Protein AF-A0AAV7CKR6-F1 (afdb_monomer_lite)

Structure (mmCIF, N/CA/C/O back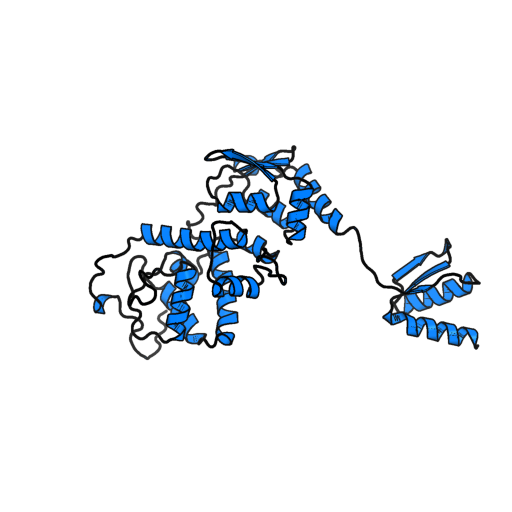bone):
data_AF-A0AAV7CKR6-F1
#
_entry.id   AF-A0AAV7CKR6-F1
#
loop_
_atom_site.group_PDB
_atom_site.id
_atom_site.type_symbol
_atom_site.label_atom_id
_atom_site.label_alt_id
_atom_site.label_comp_id
_atom_site.label_asym_id
_atom_site.label_entity_id
_atom_site.label_seq_id
_atom_site.pdbx_PDB_ins_code
_atom_site.Cartn_x
_atom_site.Cartn_y
_atom_site.Cartn_z
_atom_site.occupancy
_atom_site.B_iso_or_equiv
_atom_site.auth_seq_id
_atom_site.auth_comp_id
_atom_site.auth_asym_id
_atom_site.auth_atom_id
_atom_site.pdbx_PDB_model_num
ATOM 1 N N . MET A 1 1 ? 5.937 -24.738 -27.461 1.00 28.12 1 MET A N 1
ATOM 2 C CA . MET A 1 1 ? 4.699 -24.781 -28.268 1.00 28.12 1 MET A CA 1
ATOM 3 C C . MET A 1 1 ? 4.631 -23.467 -29.029 1.00 28.12 1 MET A C 1
ATOM 5 O O . MET A 1 1 ? 4.441 -22.432 -28.409 1.00 28.12 1 MET A O 1
ATOM 9 N N . PHE A 1 2 ? 4.959 -23.480 -30.322 1.00 26.64 2 PHE A N 1
ATOM 10 C CA . PHE A 1 2 ? 5.035 -22.271 -31.144 1.00 26.64 2 PHE A CA 1
ATOM 11 C C . PHE A 1 2 ? 3.623 -21.875 -31.580 1.00 26.64 2 PHE A C 1
ATOM 13 O O . PHE A 1 2 ? 3.007 -22.586 -32.371 1.00 26.64 2 PHE A O 1
ATOM 20 N N . PHE A 1 3 ? 3.100 -20.761 -31.069 1.00 29.44 3 PHE A N 1
ATOM 21 C CA . PHE A 1 3 ? 1.904 -20.147 -31.642 1.00 29.44 3 PHE A CA 1
ATOM 22 C C . PHE A 1 3 ? 2.302 -19.451 -32.945 1.00 29.44 3 PHE A C 1
ATOM 24 O O . PHE A 1 3 ? 2.817 -18.337 -32.951 1.00 29.44 3 PHE A O 1
ATOM 31 N N . VAL A 1 4 ? 2.094 -20.146 -34.063 1.00 32.50 4 VAL A N 1
ATOM 32 C CA . VAL A 1 4 ? 2.188 -19.566 -35.403 1.00 32.50 4 VAL A CA 1
ATOM 33 C C . VAL A 1 4 ? 0.863 -18.865 -35.690 1.00 32.50 4 VAL A C 1
ATOM 35 O O . VAL A 1 4 ? -0.125 -19.502 -36.05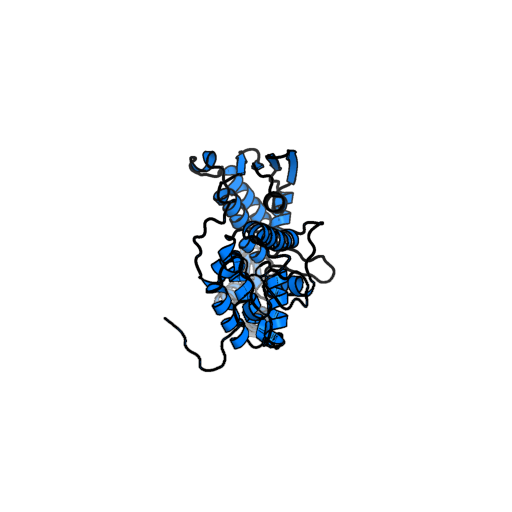2 1.00 32.50 4 VAL A O 1
ATOM 38 N N . HIS A 1 5 ? 0.830 -17.544 -35.536 1.00 34.19 5 HIS A N 1
ATOM 39 C CA . HIS A 1 5 ? -0.145 -16.717 -36.238 1.00 34.19 5 HIS A CA 1
ATOM 40 C C . HIS A 1 5 ? 0.483 -16.230 -37.547 1.00 34.19 5 HIS A C 1
ATOM 42 O O . HIS A 1 5 ? 1.549 -15.619 -37.566 1.00 34.19 5 HIS A O 1
ATOM 48 N N . ARG A 1 6 ? -0.166 -16.566 -38.667 1.00 37.00 6 ARG A N 1
ATOM 49 C CA . ARG A 1 6 ? 0.170 -16.066 -40.003 1.00 37.00 6 ARG A CA 1
ATOM 50 C C . ARG A 1 6 ? 0.068 -14.535 -40.015 1.00 37.00 6 ARG A C 1
ATOM 52 O O . ARG A 1 6 ? -1.036 -14.014 -39.921 1.00 37.00 6 ARG A O 1
ATOM 59 N N . GLY A 1 7 ? 1.187 -13.842 -40.229 1.00 36.06 7 GLY A N 1
ATOM 60 C CA . GLY A 1 7 ? 1.195 -12.434 -40.649 1.00 36.06 7 GLY A CA 1
ATOM 61 C C . GLY A 1 7 ? 2.389 -11.641 -40.122 1.00 36.06 7 GLY A C 1
ATOM 62 O O . GLY A 1 7 ? 2.318 -11.144 -39.008 1.00 36.06 7 GLY A O 1
ATOM 63 N N . LYS A 1 8 ? 3.431 -11.498 -40.962 1.00 41.19 8 LYS A N 1
ATOM 64 C CA . LYS A 1 8 ? 4.727 -10.802 -40.747 1.00 41.19 8 LYS A CA 1
ATOM 65 C C . LYS A 1 8 ? 5.580 -11.339 -39.587 1.00 41.19 8 LYS A C 1
ATOM 67 O O . LYS A 1 8 ? 5.059 -11.819 -38.599 1.00 41.19 8 LYS A O 1
ATOM 72 N N . ALA A 1 9 ? 6.906 -11.307 -39.725 1.00 43.84 9 ALA A N 1
ATOM 73 C CA . ALA A 1 9 ? 7.807 -11.534 -38.594 1.00 43.84 9 ALA A CA 1
ATOM 74 C C . ALA A 1 9 ? 7.662 -10.339 -37.635 1.00 43.84 9 ALA A C 1
ATOM 76 O O . ALA A 1 9 ? 7.785 -9.191 -38.062 1.00 43.84 9 ALA A O 1
ATOM 77 N N . TRP A 1 10 ? 7.295 -10.598 -36.380 1.00 54.09 10 TRP A N 1
ATOM 78 C CA . TRP A 1 10 ? 6.966 -9.565 -35.394 1.00 54.09 10 TRP A CA 1
ATOM 79 C C . TRP A 1 10 ? 8.251 -9.072 -34.730 1.00 54.09 10 TRP A C 1
ATOM 81 O O . TRP A 1 10 ? 8.934 -9.870 -34.099 1.00 54.09 10 TRP A O 1
ATOM 91 N N . ALA A 1 11 ? 8.537 -7.772 -34.891 1.00 51.78 11 ALA A N 1
ATOM 92 C CA . ALA A 1 11 ? 9.743 -7.051 -34.464 1.00 51.78 11 ALA A CA 1
ATOM 93 C C . ALA A 1 11 ? 11.047 -7.804 -34.774 1.00 51.78 11 ALA A C 1
ATOM 95 O O . ALA A 1 11 ? 11.490 -8.657 -34.008 1.00 51.78 11 ALA A O 1
ATOM 96 N N . ASP A 1 12 ? 11.659 -7.461 -35.907 1.00 54.16 12 ASP A N 1
ATOM 97 C CA . ASP A 1 12 ? 12.983 -7.960 -36.267 1.00 54.16 12 ASP A CA 1
ATOM 98 C C . ASP A 1 12 ? 13.953 -7.740 -35.091 1.00 54.16 12 ASP A C 1
ATOM 100 O O . ASP A 1 12 ? 13.935 -6.670 -34.459 1.00 54.16 12 ASP A O 1
ATOM 104 N N . ASP A 1 13 ? 14.783 -8.751 -34.796 1.00 54.19 13 ASP A N 1
ATOM 105 C CA . ASP A 1 13 ? 15.974 -8.578 -33.949 1.00 54.19 13 ASP A CA 1
ATOM 106 C C . ASP A 1 13 ? 16.657 -7.308 -34.476 1.00 54.19 13 ASP A C 1
ATOM 108 O O . ASP A 1 13 ? 16.668 -7.117 -35.696 1.00 54.19 13 ASP A O 1
ATOM 112 N N . GLY A 1 14 ? 17.163 -6.401 -33.632 1.00 52.72 14 GLY A N 1
ATOM 113 C CA . GLY A 1 14 ? 17.635 -5.056 -34.029 1.00 52.72 14 GLY A CA 1
ATOM 114 C C . GLY A 1 14 ? 18.665 -4.989 -35.183 1.00 52.72 14 GLY A C 1
ATOM 115 O O . GLY A 1 14 ? 19.094 -3.901 -35.566 1.00 52.72 14 GLY A O 1
ATOM 116 N N . SER A 1 15 ? 19.034 -6.135 -35.760 1.00 53.00 15 SER A N 1
ATOM 117 C CA . SER A 1 15 ? 19.687 -6.387 -37.047 1.00 53.00 15 SER A CA 1
ATOM 118 C C . SER A 1 15 ? 19.371 -5.380 -38.164 1.00 53.00 15 SER A C 1
ATOM 120 O O . SER A 1 15 ? 20.315 -4.912 -38.799 1.00 53.00 15 SER A O 1
ATOM 122 N N . LEU A 1 16 ? 18.114 -4.953 -38.363 1.00 58.44 16 LEU A N 1
ATOM 123 C CA . LEU A 1 16 ? 17.765 -3.941 -39.382 1.00 58.44 16 LEU A CA 1
ATOM 124 C C . LEU A 1 16 ? 18.325 -2.543 -39.087 1.00 58.44 16 LEU A C 1
ATOM 126 O O . LEU A 1 16 ? 18.534 -1.747 -40.000 1.00 58.44 16 LEU A O 1
ATOM 130 N N . LEU A 1 17 ? 18.561 -2.217 -37.815 1.00 66.94 17 LEU A N 1
ATOM 131 C CA . LEU A 1 17 ? 19.001 -0.890 -37.387 1.00 66.94 17 LEU A CA 1
ATOM 132 C C . LEU A 1 17 ? 20.533 -0.801 -37.229 1.00 66.94 17 LEU A C 1
ATOM 134 O O . LEU A 1 17 ? 21.044 0.304 -37.025 1.00 66.94 17 LEU A O 1
ATOM 138 N N . GLY A 1 18 ? 21.264 -1.920 -37.323 1.00 71.62 18 GLY A N 1
ATOM 139 C CA . GLY A 1 18 ? 22.713 -2.020 -37.077 1.00 71.62 18 GLY A CA 1
ATOM 140 C C . GLY A 1 18 ? 23.083 -2.042 -35.581 1.00 71.62 18 GLY A C 1
ATOM 141 O O . GLY A 1 18 ? 22.198 -1.956 -34.732 1.00 71.62 18 GLY A O 1
ATOM 142 N N . PRO A 1 19 ? 24.368 -2.129 -35.196 1.00 74.62 19 PRO A N 1
ATOM 143 C CA . PRO A 1 19 ? 24.771 -2.159 -33.784 1.00 74.62 19 PRO A CA 1
ATOM 144 C C . PRO A 1 19 ? 24.468 -0.832 -33.060 1.00 74.62 19 PRO A C 1
ATOM 146 O O . PRO A 1 19 ? 24.719 0.246 -33.605 1.00 74.62 19 PRO A O 1
ATOM 149 N N . ASP A 1 20 ? 23.940 -0.884 -31.827 1.00 78.44 20 ASP A N 1
ATOM 150 C CA . ASP A 1 20 ? 23.751 0.327 -31.013 1.00 78.44 20 ASP A CA 1
ATOM 151 C C . ASP A 1 20 ? 25.099 0.825 -30.472 1.00 78.44 20 ASP A C 1
ATOM 153 O O . ASP A 1 20 ? 25.747 0.182 -29.646 1.00 78.44 20 ASP A O 1
ATOM 157 N N . LYS A 1 21 ? 25.496 2.030 -30.894 1.00 76.31 21 LYS A N 1
ATOM 158 C CA . LYS A 1 21 ? 26.697 2.728 -30.409 1.00 76.31 21 LYS A CA 1
ATOM 159 C C . LYS A 1 21 ? 26.680 2.966 -28.890 1.00 76.31 21 LYS A C 1
ATOM 161 O O . LYS A 1 21 ? 27.735 3.164 -28.295 1.00 76.31 21 LYS A O 1
ATOM 166 N N . HIS A 1 22 ? 25.498 2.979 -28.271 1.00 80.38 22 HIS A N 1
ATOM 167 C CA . HIS A 1 22 ? 25.308 3.150 -26.829 1.00 80.38 22 HIS A CA 1
ATOM 168 C C . HIS A 1 22 ? 24.501 2.000 -26.220 1.00 80.38 22 HIS A C 1
ATOM 170 O O . HIS A 1 22 ? 23.635 2.244 -25.371 1.00 80.38 22 HIS A O 1
ATOM 176 N N . GLY A 1 23 ? 24.799 0.772 -26.655 1.00 79.19 23 GLY A N 1
ATOM 177 C CA . GLY A 1 23 ? 24.179 -0.431 -26.119 1.00 79.19 23 GLY A CA 1
ATOM 178 C C . GLY A 1 23 ? 24.221 -0.472 -24.591 1.00 79.19 23 GLY A C 1
ATOM 179 O O . GLY A 1 23 ? 25.164 0.013 -23.956 1.00 79.19 23 GLY A O 1
ATOM 180 N N . LYS A 1 24 ? 23.157 -1.010 -23.997 1.00 84.56 24 LYS A N 1
ATOM 181 C CA . LYS A 1 24 ? 23.029 -1.136 -22.547 1.00 84.56 24 LYS A CA 1
ATOM 182 C C . LYS A 1 24 ? 23.433 -2.525 -22.096 1.00 84.56 24 LYS A C 1
ATOM 184 O O . LYS A 1 24 ? 22.938 -3.525 -22.604 1.00 84.56 24 LYS A O 1
ATOM 189 N N . ASP A 1 25 ? 24.336 -2.561 -21.128 1.00 88.69 25 ASP A N 1
ATOM 190 C CA . ASP A 1 25 ? 24.689 -3.771 -20.409 1.00 88.69 25 ASP A CA 1
ATOM 191 C C . ASP A 1 25 ? 23.543 -4.207 -19.490 1.00 88.69 25 ASP A C 1
ATOM 193 O O . ASP A 1 25 ? 22.722 -3.408 -19.036 1.00 88.69 25 ASP A O 1
ATOM 197 N N . VAL A 1 26 ? 23.518 -5.501 -19.187 1.00 89.75 26 VAL A N 1
ATOM 198 C CA . VAL A 1 26 ? 22.482 -6.106 -18.347 1.00 89.75 26 VAL A CA 1
ATOM 199 C C . VAL A 1 26 ? 22.426 -5.463 -16.957 1.00 89.75 26 VAL A C 1
ATOM 201 O O . VAL A 1 26 ? 21.336 -5.212 -16.452 1.00 89.75 26 VAL A O 1
ATOM 204 N N . LEU A 1 27 ? 23.577 -5.134 -16.362 1.00 90.25 27 LEU A N 1
ATOM 205 C CA . LEU A 1 27 ? 23.625 -4.558 -15.016 1.00 90.25 27 LEU A CA 1
ATOM 206 C C . LEU A 1 27 ? 23.055 -3.136 -14.978 1.00 90.25 27 LEU A C 1
ATOM 208 O O . LEU A 1 27 ? 22.376 -2.780 -14.015 1.00 90.25 27 LEU A O 1
ATOM 212 N N . SER A 1 28 ? 23.287 -2.313 -16.007 1.00 91.75 28 SER A N 1
ATOM 213 C CA . SER A 1 28 ? 22.642 -0.995 -16.069 1.00 91.75 28 SER A CA 1
ATOM 214 C C . SER A 1 28 ? 21.136 -1.075 -16.311 1.00 91.75 28 SER A C 1
ATOM 216 O O . SER A 1 28 ? 20.412 -0.227 -15.788 1.00 91.75 28 SER A O 1
ATOM 218 N N . LEU A 1 29 ? 20.652 -2.083 -17.049 1.00 92.38 29 LEU A N 1
ATOM 219 C CA . LEU A 1 29 ? 19.215 -2.328 -17.220 1.00 92.38 29 LEU A CA 1
ATOM 220 C C . LEU A 1 29 ? 18.551 -2.772 -15.914 1.00 92.38 29 LEU A C 1
ATOM 222 O O . LEU A 1 29 ? 17.463 -2.284 -15.614 1.00 92.38 29 LEU A O 1
ATOM 226 N N . ASP A 1 30 ? 19.204 -3.638 -15.135 1.00 90.00 30 ASP A N 1
ATOM 227 C CA . ASP A 1 30 ? 18.712 -4.069 -13.820 1.00 90.00 30 ASP A CA 1
ATOM 228 C C . ASP A 1 30 ? 18.599 -2.869 -12.867 1.00 90.00 30 ASP A C 1
ATOM 230 O O . ASP A 1 30 ? 17.514 -2.582 -12.364 1.00 90.00 30 ASP A O 1
ATOM 234 N N . LYS A 1 31 ? 19.676 -2.079 -12.728 1.00 90.94 31 LYS A N 1
ATOM 235 C CA . LYS A 1 31 ? 19.671 -0.858 -11.901 1.00 90.94 31 LYS A CA 1
ATOM 236 C C . LYS A 1 31 ? 18.609 0.145 -12.342 1.00 90.94 31 LYS A C 1
ATOM 238 O O . LYS A 1 31 ? 17.972 0.776 -11.507 1.00 90.94 31 LYS A O 1
ATOM 243 N N . TYR A 1 32 ? 18.428 0.318 -13.652 1.00 92.62 32 TYR A N 1
ATOM 244 C CA . TYR A 1 32 ? 17.385 1.185 -14.196 1.00 92.62 32 TYR A CA 1
ATOM 245 C C . TYR A 1 32 ? 15.988 0.691 -13.814 1.00 92.62 32 TYR A C 1
ATOM 247 O O . TYR A 1 32 ? 15.159 1.492 -13.387 1.00 92.62 32 TYR A O 1
ATOM 255 N N . ALA A 1 33 ? 15.725 -0.606 -13.968 1.00 91.69 33 ALA A N 1
ATOM 256 C CA . ALA A 1 33 ? 14.429 -1.195 -13.665 1.00 91.69 33 ALA A CA 1
ATOM 257 C C . ALA A 1 33 ? 14.082 -1.043 -12.176 1.00 91.69 33 ALA A C 1
ATOM 259 O O . ALA A 1 33 ? 12.994 -0.571 -11.852 1.00 91.69 33 ALA A O 1
ATOM 260 N N . GLU A 1 34 ? 15.037 -1.350 -11.294 1.00 88.88 34 GLU A N 1
ATOM 261 C CA . GLU A 1 34 ? 14.907 -1.187 -9.842 1.00 88.88 34 GLU A CA 1
ATOM 262 C C . GLU A 1 34 ? 14.643 0.272 -9.461 1.00 88.88 34 GLU A C 1
ATOM 264 O O . GLU A 1 34 ? 13.639 0.559 -8.816 1.00 88.88 34 GLU A O 1
ATOM 269 N N . SER A 1 35 ? 15.462 1.214 -9.945 1.00 90.06 35 SER A N 1
ATOM 270 C CA . SER A 1 35 ? 15.284 2.644 -9.654 1.00 90.06 35 SER A CA 1
ATOM 271 C C . SER A 1 35 ? 13.923 3.169 -10.115 1.00 90.06 35 SER A C 1
ATOM 273 O O . SER A 1 35 ? 13.312 3.992 -9.436 1.00 90.06 35 SER A O 1
ATOM 275 N N . ARG A 1 36 ? 13.454 2.752 -11.297 1.00 91.75 36 ARG A N 1
ATOM 276 C CA . ARG A 1 36 ? 12.169 3.217 -11.832 1.00 91.75 36 ARG A CA 1
ATOM 277 C C . ARG A 1 36 ? 11.009 2.671 -11.024 1.00 91.75 36 ARG A C 1
ATOM 279 O O . ARG A 1 36 ? 10.098 3.437 -10.730 1.00 91.75 36 ARG A O 1
ATOM 286 N N . TRP A 1 37 ? 11.059 1.392 -10.668 1.00 91.56 37 TRP A N 1
ATOM 287 C CA . TRP A 1 37 ? 10.033 0.779 -9.839 1.00 91.56 37 TRP A CA 1
ATOM 288 C C . TRP A 1 37 ? 10.015 1.391 -8.436 1.00 91.56 37 TRP A C 1
ATOM 290 O O . TRP A 1 37 ? 8.954 1.762 -7.940 1.00 91.56 37 TRP A O 1
ATOM 300 N N . GLU A 1 38 ? 11.186 1.612 -7.839 1.00 89.00 38 GLU A N 1
ATOM 301 C CA . GLU A 1 38 ? 11.308 2.208 -6.510 1.00 89.00 38 GLU A CA 1
ATOM 302 C C . GLU A 1 38 ? 10.710 3.619 -6.447 1.00 89.00 38 GLU A C 1
ATOM 304 O O . GLU A 1 38 ? 9.998 3.923 -5.497 1.00 89.00 38 GLU A O 1
ATOM 309 N N . VAL A 1 39 ? 10.891 4.457 -7.477 1.00 90.94 39 VAL A N 1
ATOM 310 C CA . VAL A 1 39 ? 10.252 5.788 -7.539 1.00 90.94 39 VAL A CA 1
ATOM 311 C C . VAL A 1 39 ? 8.722 5.693 -7.480 1.00 90.94 39 VAL A C 1
ATOM 313 O O . VAL A 1 39 ? 8.081 6.544 -6.865 1.00 90.94 39 VAL A O 1
ATOM 316 N N . ILE A 1 40 ? 8.121 4.661 -8.080 1.00 92.00 40 ILE A N 1
ATOM 317 C CA . ILE A 1 40 ? 6.666 4.445 -8.032 1.00 92.00 40 ILE A CA 1
ATOM 318 C C . ILE A 1 40 ? 6.237 4.074 -6.613 1.00 92.00 40 ILE A C 1
ATOM 320 O O . ILE A 1 40 ? 5.282 4.645 -6.086 1.00 92.00 40 ILE A O 1
ATOM 324 N N . LEU A 1 41 ? 6.965 3.160 -5.971 1.00 91.12 41 LEU A N 1
ATOM 325 C CA . LEU A 1 41 ? 6.676 2.741 -4.599 1.00 91.12 41 LEU A CA 1
ATOM 326 C C . LEU A 1 41 ? 6.885 3.896 -3.605 1.00 91.12 41 LEU A C 1
ATOM 328 O O . LEU A 1 41 ? 6.049 4.122 -2.737 1.00 91.12 41 LEU A O 1
ATOM 332 N N . GLN A 1 42 ? 7.945 4.688 -3.773 1.00 89.56 42 GLN A N 1
ATOM 333 C CA . GLN A 1 42 ? 8.209 5.885 -2.971 1.00 89.56 42 GLN A CA 1
ATOM 334 C C . GLN A 1 42 ? 7.121 6.952 -3.155 1.00 89.56 42 GLN A C 1
ATOM 336 O O . GLN A 1 42 ? 6.743 7.603 -2.181 1.00 89.56 42 GLN A O 1
ATOM 341 N N . PHE A 1 43 ? 6.580 7.108 -4.369 1.00 90.44 43 PHE A N 1
ATOM 342 C CA . PHE A 1 43 ? 5.440 7.992 -4.618 1.00 90.44 43 PHE A CA 1
ATOM 343 C C . PHE A 1 43 ? 4.186 7.519 -3.874 1.00 90.44 43 PHE A C 1
ATOM 345 O O . PHE A 1 43 ? 3.502 8.337 -3.264 1.00 90.44 43 PHE A O 1
ATOM 352 N N . MET A 1 44 ? 3.915 6.208 -3.844 1.00 89.62 44 MET A N 1
ATOM 353 C CA . MET A 1 44 ? 2.783 5.654 -3.087 1.00 89.62 44 MET A CA 1
ATOM 354 C C . MET A 1 44 ? 2.878 5.934 -1.583 1.00 89.62 44 MET A C 1
ATOM 356 O O . MET A 1 44 ? 1.852 6.104 -0.934 1.00 89.62 44 MET A O 1
ATOM 360 N N . VAL A 1 45 ? 4.094 5.994 -1.036 1.00 86.75 45 VAL A N 1
ATOM 361 C CA . VAL A 1 45 ? 4.348 6.292 0.385 1.00 86.75 45 VAL A CA 1
ATOM 362 C C . VAL A 1 45 ? 4.393 7.807 0.665 1.00 86.75 45 VAL A C 1
ATOM 364 O O . VAL A 1 45 ? 4.448 8.220 1.819 1.00 86.75 45 VAL A O 1
ATOM 367 N N . GLY A 1 46 ? 4.323 8.655 -0.367 1.00 83.56 46 GLY A N 1
ATOM 368 C CA . GLY A 1 46 ? 4.338 10.113 -0.219 1.00 83.56 46 GLY A CA 1
ATOM 369 C C . GLY A 1 46 ? 5.735 10.705 -0.012 1.00 83.56 46 GLY A C 1
ATOM 370 O O . GLY A 1 46 ? 5.875 11.752 0.618 1.00 83.56 46 GLY A O 1
ATOM 371 N N . SER A 1 47 ? 6.783 10.049 -0.524 1.00 81.75 47 SER A N 1
ATOM 372 C CA . SER A 1 47 ? 8.147 10.580 -0.448 1.00 81.75 47 SER A CA 1
ATOM 373 C C . SER A 1 47 ? 8.270 11.906 -1.223 1.00 81.75 47 SER A C 1
ATOM 375 O O . SER A 1 47 ? 7.887 11.959 -2.394 1.00 81.75 47 SER A O 1
ATOM 377 N N . PRO A 1 48 ? 8.852 12.970 -0.635 1.00 74.25 48 PRO A N 1
ATOM 378 C CA . PRO A 1 48 ? 8.891 14.307 -1.240 1.00 74.25 48 PRO A CA 1
ATOM 379 C C . PRO A 1 48 ? 9.739 14.393 -2.517 1.00 74.25 48 PRO A C 1
ATOM 381 O O . PRO A 1 48 ? 9.560 15.307 -3.318 1.00 74.25 48 PRO A O 1
ATOM 384 N N . SER A 1 49 ? 10.672 13.460 -2.720 1.00 76.62 49 SER A N 1
ATOM 385 C CA . SER A 1 49 ? 11.524 13.400 -3.913 1.00 76.62 49 SER A CA 1
ATOM 386 C C . SER A 1 49 ? 10.911 12.591 -5.061 1.00 76.62 49 SER A C 1
ATOM 388 O O . SER A 1 49 ? 11.382 12.684 -6.198 1.00 76.62 49 SER A O 1
ATOM 390 N N . ALA A 1 50 ? 9.869 11.802 -4.790 1.00 81.12 50 ALA A N 1
ATOM 391 C CA . ALA A 1 50 ? 9.275 10.907 -5.766 1.00 81.12 50 ALA A CA 1
ATOM 392 C C . ALA A 1 50 ? 8.179 11.628 -6.554 1.00 81.12 50 ALA A C 1
ATOM 394 O O . ALA A 1 50 ? 7.164 12.055 -6.011 1.00 81.12 50 ALA A O 1
ATOM 395 N N . THR A 1 51 ? 8.374 11.744 -7.866 1.00 82.94 51 THR A N 1
ATOM 396 C CA . THR A 1 51 ? 7.371 12.296 -8.780 1.00 82.94 51 THR A CA 1
ATOM 397 C C . THR A 1 51 ? 7.111 11.315 -9.913 1.00 82.94 51 THR A C 1
ATOM 399 O O . THR A 1 51 ? 8.034 10.761 -10.516 1.00 82.94 51 THR A O 1
ATOM 402 N N . VAL A 1 52 ? 5.831 11.092 -10.200 1.00 87.00 52 VAL A N 1
ATOM 403 C CA . VAL A 1 52 ? 5.364 10.237 -11.295 1.00 87.00 52 VAL A CA 1
ATOM 404 C C . VAL A 1 52 ? 4.536 11.048 -12.287 1.00 87.00 52 VAL A C 1
ATOM 406 O O . VAL A 1 52 ? 4.119 12.171 -12.003 1.00 87.00 52 VAL A O 1
ATOM 409 N N . SER A 1 53 ? 4.315 10.493 -13.479 1.00 86.75 53 SER A N 1
ATOM 410 C CA . SER A 1 53 ? 3.422 11.101 -14.465 1.00 86.75 53 SER A CA 1
ATOM 411 C C . SER A 1 53 ? 1.982 11.152 -13.936 1.00 86.75 53 SER A C 1
ATOM 413 O O . SER A 1 53 ? 1.558 10.299 -13.154 1.00 86.75 53 SER A O 1
ATOM 415 N N . GLN A 1 54 ? 1.213 12.149 -14.385 1.00 85.94 54 GLN A N 1
ATOM 416 C CA . GLN A 1 54 ? -0.211 12.273 -14.045 1.00 85.94 54 GLN A CA 1
ATOM 417 C C . GLN A 1 54 ? -0.997 11.015 -14.447 1.00 85.94 54 GLN A C 1
ATOM 419 O O . GLN A 1 54 ? -1.813 10.520 -13.674 1.00 85.94 54 GLN A O 1
ATOM 424 N N . ASP A 1 55 ? -0.678 10.436 -15.607 1.00 84.06 55 ASP A N 1
ATOM 425 C CA . ASP A 1 55 ? -1.326 9.222 -16.111 1.00 84.06 55 ASP A CA 1
ATOM 426 C C . ASP A 1 55 ? -1.084 8.003 -15.205 1.00 84.06 55 ASP A C 1
ATOM 428 O O . ASP A 1 55 ? -1.984 7.180 -15.013 1.00 84.06 55 ASP A O 1
ATOM 432 N N . LEU A 1 56 ? 0.121 7.890 -14.631 1.00 86.81 56 LEU A N 1
ATOM 433 C CA . LEU A 1 56 ? 0.475 6.842 -13.675 1.00 86.81 56 LEU A CA 1
ATOM 434 C C . LEU A 1 56 ? -0.207 7.068 -12.320 1.00 86.81 56 LEU A C 1
ATOM 436 O O . LEU A 1 56 ? -0.759 6.124 -11.757 1.00 86.81 56 LEU A O 1
ATOM 440 N N . ALA A 1 57 ? -0.242 8.306 -11.822 1.00 88.81 57 ALA A N 1
ATOM 441 C CA . ALA A 1 57 ? -0.972 8.631 -10.596 1.00 88.81 57 ALA A CA 1
ATOM 442 C C . ALA A 1 57 ? -2.467 8.285 -10.725 1.00 88.81 57 ALA A C 1
ATOM 444 O O . ALA A 1 57 ? -3.036 7.634 -9.849 1.00 88.81 57 ALA A O 1
ATOM 445 N N . GLN A 1 58 ? -3.090 8.627 -11.857 1.00 87.06 58 GLN A N 1
ATOM 446 C CA . GLN A 1 58 ? -4.476 8.253 -12.144 1.00 87.06 58 GLN A CA 1
ATOM 447 C C . GLN A 1 58 ? -4.670 6.739 -12.226 1.00 87.06 58 GLN A C 1
ATOM 449 O O . GLN A 1 58 ? -5.677 6.234 -11.737 1.00 87.06 58 GLN A O 1
ATOM 454 N N . LEU A 1 59 ? -3.716 6.001 -12.802 1.00 87.50 59 LEU A N 1
ATOM 455 C CA . LEU A 1 59 ? -3.772 4.540 -12.831 1.00 87.50 59 LEU A CA 1
ATOM 456 C C . LEU A 1 59 ? -3.726 3.958 -11.413 1.00 87.50 59 LEU A C 1
ATOM 458 O O . LEU A 1 59 ? -4.546 3.106 -11.090 1.00 87.50 59 LEU A O 1
ATOM 462 N N . LEU A 1 60 ? -2.828 4.441 -10.549 1.00 90.31 60 LEU A N 1
ATOM 463 C CA . LEU A 1 60 ? -2.740 4.003 -9.151 1.00 90.31 60 LEU A CA 1
ATOM 464 C C . LEU A 1 60 ? -4.047 4.260 -8.385 1.00 90.31 60 LEU A C 1
ATOM 466 O O . LEU A 1 60 ? -4.477 3.413 -7.601 1.00 90.31 60 LEU A O 1
ATOM 470 N N . ILE A 1 61 ? -4.705 5.392 -8.648 1.00 90.06 61 ILE A N 1
ATOM 471 C CA . ILE A 1 61 ? -6.011 5.721 -8.063 1.00 90.06 61 ILE A CA 1
ATOM 472 C C . ILE A 1 61 ? -7.109 4.797 -8.610 1.00 90.06 61 ILE A C 1
ATOM 474 O O . ILE A 1 61 ? -7.872 4.218 -7.842 1.00 90.06 61 ILE A O 1
ATOM 478 N N . GLN A 1 62 ? -7.167 4.592 -9.929 1.00 87.81 62 GLN A N 1
ATOM 479 C CA . GLN A 1 62 ? -8.141 3.698 -10.575 1.00 87.81 62 GLN A CA 1
ATOM 480 C C . GLN A 1 62 ? -7.970 2.234 -10.152 1.00 87.81 62 GLN A C 1
ATOM 482 O O . GLN A 1 62 ? -8.953 1.514 -9.997 1.00 87.81 62 GLN A O 1
ATOM 487 N N . ALA A 1 63 ? -6.729 1.803 -9.923 1.00 88.00 63 ALA A N 1
ATOM 488 C CA . ALA A 1 63 ? -6.401 0.491 -9.378 1.00 88.00 63 ALA A CA 1
ATOM 489 C C . ALA A 1 63 ? -6.832 0.331 -7.909 1.00 88.00 63 ALA A C 1
ATOM 491 O O . ALA A 1 63 ? -6.720 -0.764 -7.361 1.00 88.00 63 ALA A O 1
ATOM 492 N N . GLY A 1 64 ? -7.293 1.409 -7.265 1.00 88.81 64 GLY A N 1
ATOM 493 C CA . GLY A 1 64 ? -7.632 1.437 -5.850 1.00 88.81 64 GLY A CA 1
ATOM 494 C C . GLY A 1 64 ? -6.411 1.308 -4.946 1.00 88.81 64 GLY A C 1
ATOM 495 O O . GLY A 1 64 ? -6.580 0.952 -3.789 1.00 88.81 64 GLY A O 1
ATOM 496 N N . LEU A 1 65 ? -5.198 1.556 -5.461 1.00 90.56 65 LEU A N 1
ATOM 497 C CA . LEU A 1 65 ? -3.950 1.520 -4.694 1.00 90.56 65 LEU A CA 1
ATOM 498 C C . LEU A 1 65 ? -3.701 2.849 -3.978 1.00 90.56 65 LEU A C 1
ATOM 500 O O . LEU A 1 65 ? -3.213 2.856 -2.849 1.00 90.56 65 LEU A O 1
ATOM 504 N N . MET A 1 66 ? -4.115 3.960 -4.577 1.00 90.81 66 MET A N 1
ATOM 505 C CA . MET A 1 66 ? -4.093 5.284 -3.956 1.00 90.81 66 MET A CA 1
ATOM 506 C C . MET A 1 66 ? -5.501 5.876 -3.904 1.00 90.81 66 MET A C 1
ATOM 508 O O . MET A 1 66 ? -6.387 5.486 -4.662 1.00 90.81 66 MET A O 1
ATOM 512 N N . LYS A 1 67 ? -5.708 6.819 -2.995 1.00 87.50 67 LYS A N 1
ATOM 513 C CA . LYS A 1 67 ? -6.916 7.629 -2.877 1.00 87.50 67 LYS A CA 1
ATOM 514 C C . LYS A 1 67 ? -6.553 9.073 -3.179 1.00 87.50 67 LYS A C 1
ATOM 516 O O . LYS A 1 67 ? -5.454 9.522 -2.872 1.00 87.50 67 LYS A O 1
ATOM 521 N N . SER A 1 68 ? -7.479 9.792 -3.788 1.00 83.50 68 SER A N 1
ATOM 522 C CA . SER A 1 68 ? -7.382 11.236 -3.947 1.00 83.50 68 SER A CA 1
ATOM 523 C C . SER A 1 68 ? -8.718 11.805 -3.514 1.00 83.50 68 SER A C 1
ATOM 525 O O . SER A 1 68 ? -9.725 11.609 -4.194 1.00 83.50 68 SER A O 1
ATOM 527 N N . ASP A 1 69 ? -8.714 12.447 -2.351 1.00 77.81 69 ASP A N 1
ATOM 528 C CA . ASP A 1 69 ? -9.843 13.239 -1.889 1.00 77.81 69 ASP A CA 1
ATOM 529 C C . ASP A 1 69 ? -9.721 14.650 -2.476 1.00 77.81 69 ASP A C 1
ATOM 531 O O . ASP A 1 69 ? -8.623 15.132 -2.771 1.00 77.81 69 ASP A O 1
ATOM 535 N N . ALA A 1 70 ? -10.859 15.295 -2.735 1.00 70.62 70 ALA A N 1
ATOM 536 C CA . ALA A 1 70 ? -10.904 16.557 -3.464 1.00 70.62 70 ALA A CA 1
ATOM 537 C C . ALA A 1 70 ? -10.118 17.663 -2.731 1.00 70.62 70 ALA A C 1
ATOM 539 O O . ALA A 1 70 ? -10.612 18.246 -1.771 1.00 70.62 70 ALA A O 1
ATOM 540 N N . GLY A 1 71 ? -8.915 17.968 -3.228 1.00 67.69 71 GLY A N 1
ATOM 541 C CA . GLY A 1 71 ? -8.046 19.040 -2.728 1.00 67.69 71 GLY A CA 1
ATOM 542 C C . GLY A 1 71 ? -6.789 18.569 -1.993 1.00 67.69 71 GLY A C 1
ATOM 543 O O . GLY A 1 71 ? -5.871 19.374 -1.845 1.00 67.69 71 GLY A O 1
ATOM 544 N N . ASP A 1 72 ? -6.707 17.292 -1.614 1.00 73.88 72 ASP A N 1
ATOM 545 C CA . ASP A 1 72 ? -5.550 16.736 -0.909 1.00 73.88 72 ASP A CA 1
ATOM 546 C C . ASP A 1 72 ? -4.591 15.989 -1.842 1.00 73.88 72 ASP A C 1
ATOM 548 O O . ASP A 1 72 ? -4.954 15.488 -2.914 1.00 73.88 72 ASP A O 1
ATOM 552 N N . ALA A 1 73 ? -3.326 15.914 -1.418 1.00 75.56 73 ALA A N 1
ATOM 553 C CA . ALA A 1 73 ? -2.326 15.098 -2.089 1.00 75.56 73 ALA A CA 1
ATOM 554 C C . ALA A 1 73 ? -2.759 13.616 -2.083 1.00 75.56 73 ALA A C 1
ATOM 556 O O . ALA A 1 73 ? -3.339 13.156 -1.096 1.00 75.56 73 ALA A O 1
ATOM 557 N N . PRO A 1 74 ? -2.473 12.848 -3.153 1.00 82.56 74 PRO A N 1
ATOM 558 C CA . PRO A 1 74 ? -2.819 11.434 -3.206 1.00 82.56 74 PRO A CA 1
ATOM 559 C C . PRO A 1 74 ? -2.245 10.675 -2.005 1.00 82.56 74 PRO A C 1
ATOM 561 O O . PRO A 1 74 ? -1.042 10.730 -1.753 1.00 82.56 74 PRO A O 1
ATOM 564 N N . SER A 1 75 ? -3.097 9.951 -1.286 1.00 84.69 75 SER A N 1
ATOM 565 C CA . SER A 1 75 ? -2.720 9.151 -0.122 1.00 84.69 75 SER A CA 1
ATOM 566 C C . SER A 1 75 ? -2.810 7.662 -0.439 1.00 84.69 75 SER A C 1
ATOM 568 O O . SER A 1 75 ? -3.530 7.227 -1.342 1.00 84.69 75 SER A O 1
ATOM 570 N N . ILE A 1 76 ? -2.043 6.845 0.277 1.00 89.12 76 ILE A N 1
ATOM 571 C CA . ILE A 1 76 ? -2.093 5.396 0.099 1.00 89.12 76 ILE A CA 1
ATOM 572 C C . ILE A 1 76 ? -3.432 4.839 0.595 1.00 89.12 76 ILE A C 1
ATOM 574 O O . ILE A 1 76 ? -3.980 5.287 1.597 1.00 89.12 76 ILE A O 1
ATOM 578 N N . SER A 1 77 ? -3.974 3.850 -0.110 1.00 89.06 77 SER A N 1
ATOM 579 C CA . SER A 1 77 ? -5.149 3.105 0.351 1.00 89.06 77 SER A CA 1
ATOM 580 C C . SER A 1 77 ? -4.753 1.873 1.181 1.00 89.06 77 SER A C 1
ATOM 582 O O . SER A 1 77 ? -3.600 1.441 1.171 1.00 89.06 77 SER A O 1
ATOM 584 N N . SER A 1 78 ? -5.734 1.218 1.806 1.00 84.50 78 SER A N 1
ATOM 585 C CA . SER A 1 78 ? -5.539 -0.079 2.474 1.00 84.50 78 SER A CA 1
ATOM 586 C C . SER A 1 78 ? -4.988 -1.162 1.535 1.00 84.50 78 SER A C 1
ATOM 588 O O . SER A 1 78 ? -4.090 -1.921 1.906 1.00 84.50 78 SER A O 1
ATOM 590 N N . ALA A 1 79 ? -5.498 -1.216 0.300 1.00 87.56 79 ALA A N 1
ATOM 591 C CA . ALA A 1 79 ? -5.035 -2.132 -0.738 1.00 87.56 79 ALA A CA 1
ATOM 592 C C . ALA A 1 79 ? -3.646 -1.737 -1.263 1.00 87.56 79 ALA A C 1
ATOM 594 O O . ALA A 1 79 ? -2.831 -2.606 -1.558 1.00 87.56 79 ALA A O 1
ATOM 595 N N . GLY A 1 80 ? -3.357 -0.435 -1.321 1.00 90.00 80 GLY A N 1
ATOM 596 C CA . GLY A 1 80 ? -2.046 0.122 -1.648 1.00 90.00 80 GLY A CA 1
ATOM 597 C C . GLY A 1 80 ? -0.975 -0.303 -0.662 1.00 90.00 80 GLY A C 1
ATOM 598 O O . GLY A 1 80 ? 0.093 -0.745 -1.070 1.00 90.00 80 GLY A O 1
ATOM 599 N N . PHE A 1 81 ? -1.271 -0.243 0.635 1.00 85.50 81 PHE A N 1
ATOM 600 C CA . PHE A 1 81 ? -0.338 -0.718 1.648 1.00 85.50 81 PHE A CA 1
ATOM 601 C C . PHE A 1 81 ? -0.083 -2.217 1.502 1.00 85.50 81 PHE A C 1
ATOM 603 O O . PHE A 1 81 ? 1.068 -2.634 1.440 1.00 85.50 81 PHE A O 1
ATOM 610 N N . GLN A 1 82 ? -1.139 -3.025 1.351 1.00 85.38 82 GLN A N 1
ATOM 611 C CA . GLN A 1 82 ? -0.990 -4.463 1.113 1.00 85.38 82 GLN A CA 1
ATOM 612 C C . GLN A 1 82 ? -0.167 -4.759 -0.143 1.00 85.38 82 GLN A C 1
ATOM 614 O O . GLN A 1 82 ? 0.656 -5.669 -0.134 1.00 85.38 82 GLN A O 1
ATOM 619 N N . PHE A 1 83 ? -0.358 -3.974 -1.202 1.00 89.19 83 PHE A N 1
ATOM 620 C CA . PHE A 1 83 ? 0.425 -4.064 -2.425 1.00 89.19 83 PHE A CA 1
ATOM 621 C C . PHE A 1 83 ? 1.920 -3.846 -2.164 1.00 89.19 83 PHE A C 1
ATOM 623 O O . PHE A 1 83 ? 2.727 -4.642 -2.636 1.00 89.19 83 PHE A O 1
ATOM 630 N N . LEU A 1 84 ? 2.303 -2.857 -1.347 1.00 87.69 84 LEU A N 1
ATOM 631 C CA . LEU A 1 84 ? 3.710 -2.622 -0.988 1.00 87.69 84 LEU A CA 1
ATOM 632 C C . LEU A 1 84 ? 4.348 -3.786 -0.205 1.00 87.69 84 LEU A C 1
ATOM 634 O O . LEU A 1 84 ? 5.572 -3.913 -0.184 1.00 87.69 84 LEU A O 1
ATOM 638 N N . LEU A 1 85 ? 3.538 -4.645 0.424 1.00 81.81 85 LEU A N 1
ATOM 639 C CA . LEU A 1 85 ? 4.011 -5.829 1.150 1.00 81.81 85 LEU A CA 1
ATOM 640 C C . LEU A 1 85 ? 4.283 -7.036 0.245 1.00 81.81 85 LEU A C 1
ATOM 642 O O . LEU A 1 85 ? 4.970 -7.962 0.676 1.00 81.81 85 LEU A O 1
ATOM 646 N N . LEU A 1 86 ? 3.747 -7.041 -0.978 1.00 82.38 86 LEU A N 1
ATOM 647 C CA . LEU A 1 86 ? 3.941 -8.129 -1.934 1.00 82.38 86 LEU A CA 1
ATOM 648 C C . LEU A 1 86 ? 5.391 -8.171 -2.439 1.00 82.38 86 LEU A C 1
ATOM 650 O O . LEU A 1 86 ? 6.105 -7.169 -2.406 1.00 82.38 86 LEU A O 1
ATOM 654 N N . ASP A 1 87 ? 5.819 -9.328 -2.942 1.00 79.56 87 ASP A N 1
ATOM 655 C CA . ASP A 1 87 ? 7.074 -9.441 -3.685 1.00 79.56 87 ASP A CA 1
ATOM 656 C C . ASP A 1 87 ? 6.999 -8.679 -5.017 1.00 79.56 87 ASP A C 1
ATOM 658 O O . ASP A 1 87 ? 5.919 -8.462 -5.575 1.00 79.56 87 ASP A O 1
ATOM 662 N N . THR A 1 88 ? 8.160 -8.301 -5.553 1.00 83.81 88 THR A N 1
ATOM 663 C CA . THR A 1 88 ? 8.252 -7.462 -6.760 1.00 83.81 88 THR A CA 1
ATOM 664 C C . THR A 1 88 ? 7.490 -8.058 -7.951 1.00 83.81 88 THR A C 1
ATOM 666 O O . THR A 1 88 ? 6.848 -7.327 -8.706 1.00 83.81 88 THR A O 1
ATOM 669 N N . ALA A 1 89 ? 7.514 -9.385 -8.126 1.00 82.75 89 ALA A N 1
ATOM 670 C CA . ALA A 1 89 ? 6.823 -10.032 -9.238 1.00 82.75 89 ALA A CA 1
ATOM 671 C C . ALA A 1 89 ? 5.298 -9.956 -9.068 1.00 82.75 89 ALA A C 1
ATOM 673 O O . ALA A 1 89 ? 4.594 -9.588 -10.012 1.00 82.75 89 ALA A O 1
ATOM 674 N N . SER A 1 90 ? 4.792 -10.231 -7.863 1.00 85.00 90 SER A N 1
ATOM 675 C CA . SER A 1 90 ? 3.369 -10.090 -7.533 1.00 85.00 90 SER A CA 1
ATOM 676 C C . SER A 1 90 ? 2.877 -8.649 -7.658 1.00 85.00 90 SER A C 1
ATOM 678 O O . SER A 1 90 ? 1.786 -8.426 -8.188 1.00 85.00 90 SER A O 1
ATOM 680 N N . GLN A 1 91 ? 3.680 -7.669 -7.231 1.00 88.75 91 GLN A N 1
ATOM 681 C CA . GLN A 1 91 ? 3.369 -6.248 -7.406 1.00 88.75 91 GLN A CA 1
ATOM 682 C C . GLN A 1 91 ? 3.216 -5.898 -8.891 1.00 88.75 91 GLN A C 1
ATOM 684 O O . GLN A 1 91 ? 2.186 -5.368 -9.310 1.00 88.75 91 GLN A O 1
ATOM 689 N N . LEU A 1 92 ? 4.210 -6.242 -9.714 1.00 89.00 92 LEU A N 1
ATOM 690 C CA . LEU A 1 92 ? 4.167 -5.963 -11.148 1.00 89.00 92 LEU A CA 1
ATOM 691 C C . LEU A 1 92 ? 2.984 -6.664 -11.823 1.00 89.00 92 LEU A C 1
ATOM 693 O O . LEU A 1 92 ? 2.289 -6.044 -12.625 1.00 89.00 92 LEU A O 1
ATOM 697 N N . TRP A 1 93 ? 2.709 -7.925 -11.480 1.00 87.81 93 TRP A N 1
ATOM 698 C CA . TRP A 1 93 ? 1.584 -8.665 -12.052 1.00 87.81 93 TRP A CA 1
ATOM 699 C C . TRP A 1 93 ? 0.238 -8.042 -11.688 1.00 87.81 93 TRP A C 1
ATOM 701 O O . TRP A 1 93 ? -0.584 -7.791 -12.572 1.00 87.81 93 TRP A O 1
ATOM 711 N N . TYR A 1 94 ? 0.028 -7.723 -10.408 1.00 88.69 94 TYR A N 1
ATOM 712 C CA . TYR A 1 94 ? -1.174 -7.027 -9.956 1.00 88.69 94 TYR A CA 1
ATOM 713 C C . TYR A 1 94 ? -1.363 -5.712 -10.717 1.00 88.69 94 TYR A C 1
ATOM 715 O O . TYR A 1 94 ? -2.435 -5.447 -11.264 1.00 88.69 94 TYR A O 1
ATOM 723 N N . PHE A 1 95 ? -0.304 -4.909 -10.792 1.00 88.50 95 PHE A N 1
ATOM 724 C CA . PHE A 1 95 ? -0.334 -3.605 -11.437 1.00 88.50 95 PHE A CA 1
ATOM 725 C C . PHE A 1 95 ? -0.656 -3.713 -12.936 1.00 88.50 95 PHE A C 1
ATOM 727 O O . PHE A 1 95 ? -1.494 -2.975 -13.456 1.00 88.50 95 PHE A O 1
ATOM 734 N N . MET A 1 96 ? -0.068 -4.695 -13.622 1.00 88.94 96 MET A N 1
ATOM 735 C CA . MET A 1 96 ? -0.321 -4.954 -15.040 1.00 88.94 96 MET A CA 1
ATOM 736 C C .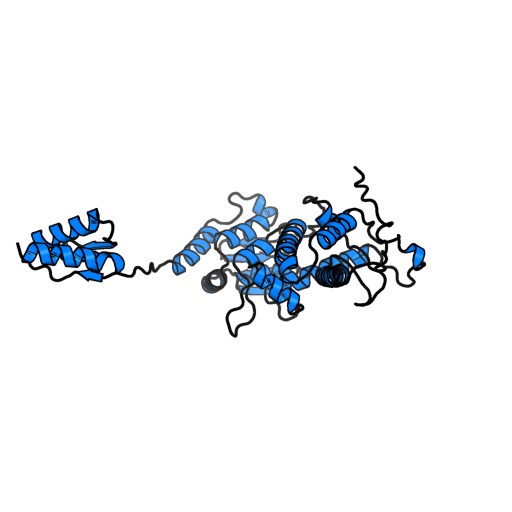 MET A 1 96 ? -1.740 -5.456 -15.308 1.00 88.94 96 MET A C 1
ATOM 738 O O . MET A 1 96 ? -2.354 -5.042 -16.288 1.00 88.94 96 MET A O 1
ATOM 742 N N . LEU A 1 97 ? -2.312 -6.276 -14.425 1.00 88.25 97 LEU A N 1
ATOM 743 C CA . LEU A 1 97 ? -3.720 -6.666 -14.534 1.00 88.25 97 LEU A CA 1
ATOM 744 C C . LEU A 1 97 ? -4.659 -5.460 -14.406 1.00 88.25 97 LEU A C 1
ATOM 746 O O . LEU A 1 97 ? -5.640 -5.372 -15.144 1.00 88.25 97 LEU A O 1
ATOM 750 N N . GLN A 1 98 ? -4.364 -4.521 -13.503 1.00 88.06 98 GLN A N 1
ATOM 751 C CA . GLN A 1 98 ? -5.157 -3.293 -13.377 1.00 88.06 98 GLN A CA 1
ATOM 752 C C . GLN A 1 98 ? -4.993 -2.384 -14.599 1.00 88.06 98 GLN A C 1
ATOM 754 O O . GLN A 1 98 ? -5.978 -1.835 -15.094 1.00 88.06 98 GLN A O 1
ATOM 759 N N . TYR A 1 99 ? -3.780 -2.294 -15.155 1.00 88.31 99 TYR A N 1
ATOM 760 C CA . TYR A 1 99 ? -3.549 -1.611 -16.427 1.00 88.31 99 TYR A CA 1
ATOM 761 C C . TYR A 1 99 ? -4.430 -2.198 -17.538 1.00 88.31 99 TYR A C 1
ATOM 763 O O . TYR A 1 99 ? -5.158 -1.462 -18.198 1.00 88.31 99 TYR A O 1
ATOM 771 N N . LEU A 1 100 ? -4.417 -3.524 -17.715 1.00 88.81 100 LEU A N 1
ATOM 772 C CA . LEU A 1 100 ? -5.163 -4.203 -18.780 1.00 88.81 100 LEU A CA 1
ATOM 773 C C . LEU A 1 100 ? -6.676 -3.982 -18.671 1.00 88.81 100 LEU A C 1
ATOM 775 O O . LEU A 1 100 ? -7.323 -3.728 -19.683 1.00 88.81 100 LEU A O 1
ATOM 779 N N . LYS A 1 101 ? -7.233 -3.982 -17.454 1.00 88.06 101 LYS A N 1
ATOM 780 C CA . LYS A 1 101 ? -8.657 -3.672 -17.222 1.00 88.06 101 LYS A CA 1
ATOM 781 C C . LYS A 1 101 ? -9.049 -2.255 -17.647 1.00 88.06 101 LYS A C 1
ATOM 783 O O . LYS A 1 101 ? -10.200 -2.023 -17.992 1.00 88.06 101 LYS A O 1
ATOM 788 N N . THR A 1 102 ? -8.108 -1.312 -17.614 1.00 85.25 102 THR A N 1
ATOM 789 C CA . THR A 1 102 ? -8.333 0.087 -18.024 1.00 85.25 102 THR A CA 1
ATOM 790 C C . THR A 1 102 ? -7.857 0.377 -19.450 1.00 85.25 102 THR A C 1
ATOM 792 O O . THR A 1 102 ? -7.991 1.500 -19.929 1.00 85.25 102 THR A O 1
ATOM 795 N N . ALA A 1 103 ? -7.301 -0.612 -20.156 1.00 86.38 103 ALA A N 1
ATOM 796 C CA . ALA A 1 103 ? -6.754 -0.408 -21.493 1.00 86.38 103 ALA A CA 1
ATOM 797 C C . ALA A 1 103 ? -7.853 -0.126 -22.531 1.00 86.38 103 ALA A C 1
ATOM 799 O O . ALA A 1 103 ? -7.697 0.775 -23.357 1.00 86.38 103 ALA A O 1
ATOM 800 N N . GLU A 1 104 ? -8.982 -0.837 -22.449 1.00 85.31 104 GLU A N 1
ATOM 801 C CA . GLU A 1 104 ? -10.107 -0.670 -23.379 1.00 85.31 104 GLU A CA 1
ATOM 802 C C . GLU A 1 104 ? -10.776 0.702 -23.233 1.00 85.31 104 GLU A C 1
ATOM 804 O O . GLU A 1 104 ? -11.068 1.357 -24.233 1.00 85.31 104 GLU A O 1
ATOM 809 N N . SER A 1 105 ? -10.945 1.197 -22.001 1.00 84.62 105 SER A N 1
ATOM 810 C CA . SER A 1 105 ? -11.520 2.529 -21.753 1.00 84.62 105 SER A CA 1
ATOM 811 C C . SER A 1 105 ? -10.618 3.672 -22.228 1.00 84.62 105 SER A C 1
ATOM 813 O O . SER A 1 105 ? -11.104 4.766 -22.506 1.00 84.62 105 SER A O 1
ATOM 815 N N . ARG A 1 106 ? -9.313 3.414 -22.375 1.00 81.88 106 ARG A N 1
ATOM 816 C CA . ARG A 1 106 ? -8.325 4.328 -22.972 1.00 81.88 106 ARG A CA 1
ATOM 817 C C . ARG A 1 106 ? -8.261 4.224 -24.505 1.00 81.88 106 ARG A C 1
ATOM 819 O O . ARG A 1 106 ? -7.423 4.883 -25.114 1.00 81.88 106 ARG A O 1
ATOM 826 N N . GLY A 1 107 ? -9.103 3.395 -25.130 1.00 83.50 107 GLY A N 1
ATOM 827 C CA . GLY A 1 107 ? -9.126 3.192 -26.581 1.00 83.50 107 GLY A CA 1
ATOM 828 C C . GLY A 1 107 ? -7.951 2.369 -27.117 1.00 83.50 107 GLY A C 1
ATOM 829 O O . GLY A 1 107 ? -7.648 2.442 -28.306 1.00 83.50 107 GLY A O 1
ATOM 830 N N . MET A 1 108 ? -7.263 1.604 -26.262 1.00 87.38 108 MET A N 1
ATOM 831 C CA . MET A 1 108 ? -6.163 0.739 -26.688 1.00 87.38 108 MET A CA 1
ATOM 832 C C . MET A 1 108 ? -6.662 -0.671 -27.018 1.00 87.38 108 MET A C 1
ATOM 834 O O . MET A 1 108 ? -7.525 -1.220 -26.335 1.00 87.38 108 MET A O 1
ATOM 838 N N . ASN A 1 109 ? -6.079 -1.283 -28.050 1.00 88.19 109 ASN A N 1
ATOM 839 C CA . ASN A 1 109 ? -6.412 -2.645 -28.451 1.00 88.19 109 ASN A CA 1
ATOM 840 C C . ASN A 1 109 ? -5.810 -3.669 -27.471 1.00 88.19 109 ASN A C 1
ATOM 842 O O . ASN A 1 109 ? -4.597 -3.900 -27.457 1.00 88.19 109 ASN A O 1
ATOM 846 N N . LEU A 1 110 ? -6.668 -4.307 -26.671 1.00 88.81 110 LEU A N 1
ATOM 847 C CA . LEU A 1 110 ? -6.270 -5.286 -25.658 1.00 88.81 110 LEU A CA 1
ATOM 848 C C . LEU A 1 110 ? -5.533 -6.496 -26.257 1.00 88.81 110 LEU A C 1
ATOM 850 O O . LEU A 1 110 ? -4.573 -6.985 -25.662 1.00 88.81 110 LEU A O 1
ATOM 854 N N . VAL A 1 111 ? -5.943 -6.960 -27.443 1.00 89.69 111 VAL A N 1
ATOM 855 C CA . VAL A 1 111 ? -5.338 -8.128 -28.107 1.00 89.69 111 VAL A CA 1
ATOM 856 C C . VAL A 1 111 ? -3.893 -7.836 -28.503 1.00 89.69 111 VAL A C 1
ATOM 858 O O . VAL A 1 111 ? -3.013 -8.673 -28.298 1.00 89.69 111 VAL A O 1
ATOM 861 N N . GLU A 1 112 ? -3.630 -6.637 -29.023 1.00 88.25 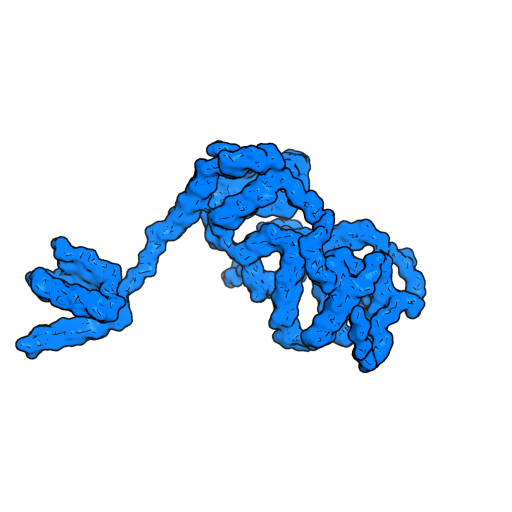112 GLU A N 1
ATOM 862 C CA . GLU A 1 112 ? -2.274 -6.198 -29.370 1.00 88.25 112 GLU A CA 1
ATOM 863 C C . GLU A 1 112 ? -1.392 -6.081 -28.124 1.00 88.25 112 GLU A C 1
ATOM 865 O O . GLU A 1 112 ? -0.276 -6.600 -28.116 1.00 88.25 112 GLU A O 1
ATOM 870 N N . ILE A 1 113 ? -1.906 -5.461 -27.055 1.00 90.00 113 ILE A N 1
ATOM 871 C CA . ILE A 1 113 ? -1.181 -5.295 -25.787 1.00 90.00 113 ILE A CA 1
ATOM 872 C C . ILE A 1 113 ? -0.808 -6.654 -25.187 1.00 90.00 113 ILE A C 1
ATOM 874 O O . ILE A 1 113 ? 0.352 -6.867 -24.831 1.00 90.00 113 ILE A O 1
ATOM 878 N N . LEU A 1 114 ? -1.764 -7.583 -25.098 1.00 88.06 114 LEU A N 1
ATOM 879 C CA . LEU A 1 114 ? -1.516 -8.927 -24.573 1.00 88.06 114 LEU A CA 1
ATOM 880 C C . LEU A 1 114 ? -0.503 -9.683 -25.434 1.00 88.06 114 LEU A C 1
ATOM 882 O O . LEU A 1 114 ? 0.436 -10.269 -24.899 1.00 88.06 114 LEU A O 1
ATOM 886 N N . SER A 1 115 ? -0.644 -9.619 -26.761 1.00 88.62 115 SER A N 1
ATOM 887 C CA . SER A 1 115 ? 0.306 -10.243 -27.691 1.00 88.62 115 SER A CA 1
ATOM 888 C C . SER A 1 115 ? 1.725 -9.707 -27.483 1.00 88.62 115 SER A C 1
ATOM 890 O O . SER A 1 115 ? 2.677 -10.486 -27.417 1.00 88.62 115 SER A O 1
ATOM 892 N N . PHE A 1 116 ? 1.872 -8.393 -27.291 1.00 88.56 116 PHE A N 1
ATOM 893 C CA . PHE A 1 116 ? 3.164 -7.771 -27.007 1.00 88.56 116 PHE A CA 1
ATOM 894 C C . PHE A 1 116 ? 3.721 -8.151 -25.627 1.00 88.56 116 PHE A C 1
ATOM 896 O O . PHE A 1 116 ? 4.918 -8.406 -25.497 1.00 88.56 116 PHE A O 1
ATOM 903 N N . MET A 1 117 ? 2.877 -8.263 -24.595 1.00 87.31 117 MET A N 1
ATOM 904 C CA . MET A 1 117 ? 3.305 -8.764 -23.282 1.00 87.31 117 MET A CA 1
ATOM 905 C C . MET A 1 117 ? 3.855 -10.190 -23.364 1.00 87.31 117 MET A C 1
ATOM 907 O O . MET A 1 117 ? 4.906 -10.471 -22.789 1.00 87.31 117 MET A O 1
ATOM 911 N N . PHE A 1 118 ? 3.201 -11.079 -24.117 1.00 84.94 118 PHE A N 1
ATOM 912 C CA . PHE A 1 118 ? 3.734 -12.420 -24.356 1.00 84.94 118 PHE A CA 1
ATOM 913 C C . PHE A 1 118 ? 5.044 -12.370 -25.144 1.00 84.94 118 PHE A C 1
ATOM 915 O O . PHE A 1 118 ? 5.981 -13.086 -24.801 1.00 84.94 118 PHE A O 1
ATOM 922 N N . GLN A 1 119 ? 5.174 -11.486 -26.134 1.00 85.19 119 GLN A N 1
ATOM 923 C CA . GLN A 1 119 ? 6.431 -11.307 -26.866 1.00 85.19 119 GLN A CA 1
ATOM 924 C C . GLN A 1 119 ? 7.589 -10.876 -25.947 1.00 85.19 119 GLN A C 1
ATOM 926 O O . GLN A 1 119 ? 8.716 -11.357 -26.100 1.00 85.19 119 GLN A O 1
ATOM 931 N N . LEU A 1 120 ? 7.319 -10.030 -24.947 1.00 86.00 120 LEU A N 1
ATOM 932 C CA . LEU A 1 120 ? 8.320 -9.631 -23.955 1.00 86.00 120 LEU A CA 1
ATOM 933 C C . LEU A 1 120 ? 8.859 -10.822 -23.141 1.00 86.00 120 LEU A C 1
ATOM 935 O O . LEU A 1 120 ? 10.049 -10.820 -22.832 1.00 86.00 120 LEU A O 1
ATOM 939 N N . SER A 1 121 ? 8.059 -11.867 -22.867 1.00 82.56 121 SER A N 1
ATOM 940 C CA . SER A 1 121 ? 8.562 -13.076 -22.171 1.00 82.56 121 SER A CA 1
ATOM 941 C C . SER A 1 121 ? 9.632 -13.836 -22.947 1.00 82.56 121 SER A C 1
ATOM 943 O O . SER A 1 121 ? 10.507 -14.447 -22.340 1.00 82.56 121 SER A O 1
ATOM 945 N N . PHE A 1 122 ? 9.581 -13.797 -24.280 1.00 84.44 122 PHE A N 1
ATOM 946 C CA . PHE A 1 122 ? 10.536 -14.498 -25.143 1.00 84.44 122 PHE A CA 1
ATOM 947 C C . PHE A 1 122 ? 11.721 -13.616 -25.541 1.00 84.44 122 PHE A C 1
ATOM 949 O O . PHE A 1 122 ? 12.574 -14.028 -26.330 1.00 84.44 122 PHE A O 1
ATOM 956 N N . SER A 1 123 ? 11.783 -12.395 -25.010 1.00 87.50 123 SER A N 1
ATOM 957 C CA . SER A 1 123 ? 12.870 -11.476 -25.299 1.00 87.50 123 SER A CA 1
ATOM 958 C C . SER A 1 123 ? 14.144 -11.858 -24.548 1.00 87.50 123 SER A C 1
ATOM 960 O O . SER A 1 123 ? 14.118 -12.349 -23.422 1.00 87.50 123 SER A O 1
ATOM 962 N N . THR A 1 124 ? 15.290 -11.605 -25.171 1.00 87.50 124 THR A N 1
ATOM 963 C CA . THR A 1 124 ? 16.600 -11.840 -24.566 1.00 87.50 124 THR A CA 1
ATOM 964 C C . THR A 1 124 ? 17.066 -10.576 -23.854 1.00 87.50 124 THR A C 1
ATOM 966 O O . THR A 1 124 ? 17.135 -9.501 -24.451 1.00 87.50 124 THR A O 1
ATOM 969 N N . LEU A 1 125 ? 17.419 -10.709 -22.577 1.00 87.06 125 LEU A N 1
ATOM 970 C CA . LEU A 1 125 ? 17.946 -9.607 -21.776 1.00 87.06 125 LEU A CA 1
ATOM 971 C C . LEU A 1 125 ? 19.237 -9.044 -22.396 1.00 87.06 125 LEU A C 1
ATOM 973 O O . LEU A 1 125 ? 20.120 -9.800 -22.797 1.00 87.06 125 LEU A O 1
ATOM 977 N N . GLY A 1 126 ? 19.348 -7.716 -22.462 1.00 86.38 126 GLY A N 1
ATOM 978 C CA . GLY A 1 126 ? 20.507 -7.026 -23.045 1.00 86.38 126 GLY A CA 1
ATOM 979 C C . GLY A 1 126 ? 20.487 -6.897 -24.573 1.00 86.38 126 GLY A C 1
ATOM 980 O O . GLY A 1 126 ? 21.366 -6.239 -25.125 1.00 86.38 126 GLY A O 1
ATOM 981 N N . LYS A 1 127 ? 19.486 -7.463 -25.262 1.00 88.50 127 LYS A N 1
ATOM 982 C CA . LYS A 1 127 ? 19.261 -7.221 -26.694 1.00 88.50 127 LYS A CA 1
ATOM 983 C C . LYS A 1 127 ? 18.289 -6.066 -26.925 1.00 88.50 127 LYS A C 1
ATOM 985 O O . LYS A 1 127 ? 17.344 -5.884 -26.154 1.00 88.50 127 LYS A O 1
ATOM 990 N N . ASP A 1 128 ? 18.517 -5.304 -27.992 1.00 88.44 128 ASP A N 1
ATOM 991 C CA . ASP A 1 128 ? 17.573 -4.303 -28.475 1.00 88.44 128 ASP A CA 1
ATOM 992 C C . ASP A 1 128 ? 16.625 -4.840 -29.539 1.00 88.44 128 ASP A C 1
ATOM 994 O O . ASP A 1 128 ? 16.979 -5.661 -30.381 1.00 88.44 128 ASP A O 1
ATOM 998 N N . TYR A 1 129 ? 15.418 -4.290 -29.517 1.00 89.25 129 TYR A N 1
ATOM 999 C CA . TYR A 1 129 ? 14.335 -4.634 -30.423 1.00 89.25 129 TYR A CA 1
ATOM 1000 C C . TYR A 1 129 ? 13.825 -3.384 -31.134 1.00 89.25 129 TYR A C 1
ATOM 1002 O O . TYR A 1 129 ? 13.789 -2.290 -30.553 1.00 89.25 129 TYR A O 1
ATOM 1010 N N . SER A 1 130 ? 13.426 -3.543 -32.397 1.00 89.56 130 SER A N 1
ATOM 1011 C CA . SER A 1 130 ? 12.873 -2.450 -33.195 1.00 89.56 130 SER A CA 1
ATOM 1012 C C . SER A 1 130 ? 11.435 -2.120 -32.787 1.00 89.56 130 SER A C 1
ATOM 1014 O O . SER A 1 130 ? 10.625 -2.994 -32.494 1.00 89.56 130 SER A O 1
ATOM 1016 N N . VAL A 1 131 ? 11.119 -0.828 -32.804 1.00 89.25 131 VAL A N 1
ATOM 1017 C CA . VAL A 1 131 ? 9.770 -0.269 -32.603 1.00 89.25 131 VAL A CA 1
ATOM 1018 C C . VAL A 1 131 ? 9.029 -0.113 -33.948 1.00 89.25 131 VAL A C 1
ATOM 1020 O O . VAL A 1 131 ? 7.865 0.281 -34.004 1.00 89.25 131 VAL A O 1
ATOM 1023 N N . GLU A 1 132 ? 9.703 -0.393 -35.064 1.00 86.44 132 GLU A N 1
ATOM 1024 C CA . GLU A 1 132 ? 9.140 -0.260 -36.405 1.00 86.44 132 GLU A CA 1
ATOM 1025 C C . GLU A 1 132 ? 7.979 -1.237 -36.638 1.00 86.44 132 GLU A C 1
ATOM 1027 O O . GLU A 1 132 ? 8.069 -2.423 -36.333 1.00 86.44 132 GLU A O 1
ATOM 1032 N N . GLY A 1 133 ? 6.871 -0.727 -37.181 1.00 83.12 133 GLY A N 1
ATOM 1033 C CA . GLY A 1 133 ? 5.663 -1.516 -37.430 1.00 83.12 133 GLY A CA 1
ATOM 1034 C C . GLY A 1 133 ? 4.719 -1.663 -36.232 1.00 83.12 133 GLY A C 1
ATOM 1035 O O . GLY A 1 133 ? 3.675 -2.291 -36.384 1.00 83.12 133 GLY A O 1
ATOM 1036 N N . MET A 1 134 ? 5.035 -1.072 -35.073 1.00 87.69 134 MET A N 1
ATOM 1037 C CA . MET A 1 134 ? 4.095 -0.989 -33.950 1.00 87.69 134 MET A CA 1
ATOM 1038 C C . MET A 1 134 ? 2.951 -0.008 -34.248 1.00 87.69 134 MET A C 1
ATOM 1040 O O . MET A 1 134 ? 3.172 1.079 -34.785 1.00 87.69 134 MET A O 1
ATOM 1044 N N . SER A 1 135 ? 1.732 -0.387 -33.867 1.00 89.38 135 SER A N 1
ATOM 1045 C CA . SER A 1 135 ? 0.542 0.473 -33.875 1.00 89.38 135 SER A CA 1
ATOM 1046 C C . SER A 1 135 ? 0.654 1.608 -32.847 1.00 89.38 135 SER A C 1
ATOM 1048 O O . SER A 1 135 ? 1.439 1.536 -31.900 1.00 89.38 135 SER A O 1
ATOM 1050 N N . GLU A 1 136 ? -0.150 2.666 -32.987 1.00 88.62 136 GLU A N 1
ATOM 1051 C CA . GLU A 1 136 ? -0.154 3.792 -32.034 1.00 88.62 136 GLU A CA 1
ATOM 1052 C C . GLU A 1 136 ? -0.520 3.361 -30.599 1.00 88.62 136 GLU A C 1
ATOM 1054 O O . GLU A 1 136 ? 0.049 3.871 -29.627 1.00 88.62 136 GLU A O 1
ATOM 1059 N N . SER A 1 137 ? -1.402 2.367 -30.462 1.00 88.81 137 SER A N 1
ATOM 1060 C CA . SER A 1 137 ? -1.734 1.686 -29.200 1.00 88.81 137 SER A CA 1
ATOM 1061 C C . SER A 1 137 ? -0.497 1.053 -28.562 1.00 88.81 137 SER A C 1
ATOM 1063 O O . SER A 1 137 ? -0.211 1.304 -27.390 1.00 88.81 137 SER A O 1
ATOM 1065 N N . LEU A 1 138 ? 0.280 0.282 -29.330 1.00 90.06 138 LEU A N 1
ATOM 1066 C CA . LEU A 1 138 ? 1.507 -0.356 -28.851 1.00 90.06 138 LEU A CA 1
ATOM 1067 C C . LEU A 1 138 ? 2.600 0.657 -28.509 1.00 90.06 138 LEU A C 1
ATOM 1069 O O . LEU A 1 138 ? 3.282 0.495 -27.501 1.00 90.06 138 LEU A O 1
ATOM 1073 N N . LEU A 1 139 ? 2.743 1.731 -29.289 1.00 90.50 139 LEU A N 1
ATOM 1074 C CA . LEU A 1 139 ? 3.688 2.810 -28.983 1.00 90.50 139 LEU A CA 1
ATOM 1075 C C . LEU A 1 139 ? 3.346 3.507 -27.663 1.00 90.50 139 LEU A C 1
ATOM 1077 O O . LEU A 1 139 ? 4.246 3.813 -26.878 1.00 90.50 139 LEU A O 1
ATOM 1081 N N . THR A 1 140 ? 2.056 3.733 -27.408 1.00 90.12 140 THR A N 1
ATOM 1082 C CA . THR A 1 140 ? 1.560 4.307 -26.150 1.00 90.12 140 THR A CA 1
ATOM 1083 C C . THR A 1 140 ? 1.803 3.351 -24.986 1.00 90.12 140 THR A C 1
ATOM 1085 O O . THR A 1 140 ? 2.377 3.746 -23.969 1.00 90.12 140 THR A O 1
ATOM 1088 N N . PHE A 1 141 ? 1.474 2.068 -25.160 1.00 91.06 141 PHE A N 1
ATOM 1089 C CA . PHE A 1 141 ? 1.754 1.032 -24.167 1.00 91.06 141 PHE A CA 1
ATOM 1090 C C . PHE A 1 141 ? 3.249 0.935 -23.840 1.00 91.06 141 PHE A C 1
ATOM 1092 O O . PHE A 1 141 ? 3.624 0.900 -22.670 1.00 91.06 141 PHE A O 1
ATOM 1099 N N . LEU A 1 142 ? 4.116 0.995 -24.853 1.00 92.31 142 LEU A N 1
ATOM 1100 C CA . LEU A 1 142 ? 5.568 0.975 -24.693 1.00 92.31 142 LEU A CA 1
ATOM 1101 C C . LEU A 1 142 ? 6.079 2.164 -23.864 1.00 92.31 142 LEU A C 1
ATOM 1103 O O . LEU A 1 142 ? 7.013 2.002 -23.077 1.00 92.31 142 LEU A O 1
ATOM 1107 N N . GLN A 1 143 ? 5.460 3.345 -23.987 1.00 91.44 143 GLN A N 1
ATOM 1108 C CA . GLN A 1 143 ? 5.787 4.477 -23.112 1.00 91.44 143 GLN A CA 1
ATOM 1109 C C . GLN A 1 143 ? 5.391 4.217 -21.660 1.00 91.44 143 GLN A C 1
ATOM 1111 O O . GLN A 1 143 ? 6.169 4.543 -20.765 1.00 91.44 143 GLN A O 1
ATOM 1116 N N . HIS A 1 144 ? 4.241 3.590 -21.412 1.00 90.38 144 HIS A N 1
ATOM 1117 C CA . HIS A 1 144 ? 3.832 3.231 -20.052 1.00 90.38 144 HIS A CA 1
ATOM 1118 C C . HIS A 1 144 ? 4.765 2.162 -19.460 1.00 90.38 144 HIS A C 1
ATOM 1120 O O . HIS A 1 144 ? 5.267 2.335 -18.353 1.00 90.38 144 HIS A O 1
ATOM 1126 N N . LEU A 1 145 ? 5.135 1.133 -20.231 1.00 91.88 145 LEU A N 1
ATOM 1127 C CA . LEU A 1 145 ? 6.137 0.142 -19.813 1.00 91.88 145 LEU A CA 1
ATOM 1128 C C . LEU A 1 145 ? 7.498 0.778 -19.493 1.00 91.88 145 LEU A C 1
ATOM 1130 O O . LEU A 1 145 ? 8.191 0.335 -18.576 1.00 91.88 145 LEU A O 1
ATOM 1134 N N . ARG A 1 146 ? 7.890 1.824 -20.232 1.00 92.38 146 ARG A N 1
ATOM 1135 C CA . ARG A 1 146 ? 9.107 2.597 -19.952 1.00 92.38 146 ARG A CA 1
ATOM 1136 C C . ARG A 1 146 ? 8.992 3.365 -18.643 1.00 92.38 146 ARG A C 1
ATOM 1138 O O . ARG A 1 146 ? 9.960 3.456 -17.889 1.00 92.38 146 ARG A O 1
ATOM 1145 N N . GLU A 1 147 ? 7.824 3.927 -18.364 1.00 90.25 147 GLU A N 1
ATOM 1146 C CA . GLU A 1 147 ? 7.575 4.613 -17.100 1.00 90.25 147 GLU A CA 1
ATOM 1147 C C . GLU A 1 147 ? 7.645 3.648 -15.914 1.00 90.25 147 GLU A C 1
ATOM 1149 O O . GLU A 1 147 ? 8.256 4.018 -14.909 1.00 90.25 147 GLU A O 1
ATOM 1154 N N . PHE A 1 148 ? 7.155 2.413 -16.082 1.00 90.06 148 PHE A N 1
ATOM 1155 C CA . PHE A 1 148 ? 7.196 1.339 -15.079 1.00 90.06 148 PHE A CA 1
ATOM 1156 C C . PHE A 1 148 ? 8.585 0.706 -14.903 1.00 90.06 148 PHE A C 1
ATOM 1158 O O . PHE A 1 148 ? 8.798 -0.040 -13.956 1.00 90.06 148 PHE A O 1
ATOM 1165 N N . GLY A 1 149 ? 9.535 0.975 -15.807 1.00 91.69 149 GLY A N 1
ATOM 1166 C CA . GLY A 1 149 ? 10.859 0.338 -15.793 1.00 91.69 149 GLY A CA 1
ATOM 1167 C C . GLY A 1 149 ? 10.885 -1.083 -16.372 1.00 91.69 149 GLY A C 1
ATOM 1168 O O . GLY A 1 149 ? 11.886 -1.785 -16.239 1.00 91.69 149 GLY A O 1
ATOM 1169 N N . LEU A 1 150 ? 9.812 -1.513 -17.043 1.00 92.44 150 LEU A N 1
ATOM 1170 C CA . LEU A 1 150 ? 9.718 -2.811 -17.725 1.00 92.44 150 LEU A CA 1
ATOM 1171 C C . LEU A 1 150 ? 10.483 -2.820 -19.058 1.00 92.44 150 LEU A C 1
ATOM 1173 O O . LEU A 1 150 ? 11.009 -3.843 -19.493 1.00 92.44 150 LEU A O 1
ATOM 1177 N N . VAL A 1 151 ? 10.591 -1.661 -19.703 1.00 94.56 151 VAL A N 1
ATOM 1178 C CA . VAL A 1 151 ? 11.433 -1.481 -20.889 1.00 94.56 151 VAL A CA 1
ATOM 1179 C C . VAL A 1 151 ? 12.283 -0.231 -20.743 1.00 94.56 151 VAL A C 1
ATOM 1181 O O . VAL A 1 151 ? 11.869 0.767 -20.160 1.00 94.56 151 VAL A O 1
ATOM 1184 N N . PHE A 1 152 ? 13.471 -0.247 -21.322 1.00 94.44 152 PHE A N 1
ATOM 1185 C CA . PHE A 1 152 ? 14.319 0.924 -21.432 1.00 94.44 152 PHE A CA 1
ATOM 1186 C C . PHE A 1 152 ? 14.257 1.489 -22.853 1.00 94.44 152 PHE A C 1
ATOM 1188 O O . PHE A 1 152 ? 14.478 0.787 -23.840 1.00 94.44 152 PHE A O 1
ATOM 1195 N N . GLN A 1 153 ? 14.022 2.798 -22.954 1.00 92.69 153 GLN A N 1
ATOM 1196 C CA . GLN A 1 153 ? 14.264 3.564 -24.175 1.00 92.69 153 GLN A CA 1
ATOM 1197 C C . GLN A 1 153 ? 15.070 4.815 -23.853 1.00 92.69 153 GLN A C 1
ATOM 1199 O O . GLN A 1 153 ? 14.689 5.615 -22.989 1.00 92.69 153 GLN A O 1
ATOM 1204 N N . ARG A 1 154 ? 16.141 5.036 -24.624 1.00 88.50 154 ARG A N 1
ATOM 1205 C CA . ARG A 1 154 ? 17.024 6.199 -24.464 1.00 88.50 154 ARG A CA 1
ATOM 1206 C C . ARG A 1 154 ? 16.287 7.530 -24.643 1.00 88.50 154 ARG A C 1
ATOM 1208 O O . ARG A 1 154 ? 16.588 8.500 -23.959 1.00 88.50 154 ARG A O 1
ATOM 1215 N N . LYS A 1 155 ? 15.334 7.586 -25.577 1.00 88.06 155 LYS A N 1
ATOM 1216 C CA . LYS A 1 155 ? 14.472 8.748 -25.852 1.00 88.06 155 LYS A CA 1
ATOM 1217 C C . LYS A 1 155 ? 13.040 8.264 -26.083 1.00 88.06 155 LYS A C 1
ATOM 1219 O O . LYS A 1 155 ? 12.867 7.169 -26.606 1.00 88.06 155 LYS A O 1
ATOM 1224 N N . ARG A 1 156 ? 12.039 9.108 -25.793 1.00 84.25 156 ARG A N 1
ATOM 1225 C CA . ARG A 1 156 ? 10.601 8.797 -25.980 1.00 84.25 156 ARG A CA 1
ATOM 1226 C C . ARG A 1 156 ? 10.266 8.332 -27.409 1.00 84.25 156 ARG A C 1
ATOM 1228 O O . ARG A 1 156 ? 9.411 7.488 -27.598 1.00 84.25 156 ARG A O 1
ATOM 1235 N N . LYS A 1 157 ? 10.968 8.865 -28.418 1.00 85.12 157 LYS A N 1
ATOM 1236 C CA . LYS A 1 157 ? 10.801 8.520 -29.846 1.00 85.12 157 LYS A CA 1
ATOM 1237 C C . LYS A 1 157 ? 11.926 7.624 -30.393 1.00 85.12 157 LYS A C 1
ATOM 1239 O O . LYS A 1 157 ? 12.243 7.679 -31.578 1.00 85.12 157 LYS A O 1
ATOM 1244 N N . SER A 1 158 ? 12.620 6.886 -29.524 1.00 87.88 158 SER A N 1
ATOM 1245 C CA . SER A 1 158 ? 13.662 5.946 -29.950 1.00 87.88 158 SER A CA 1
ATOM 1246 C C . SER A 1 158 ? 13.053 4.844 -30.814 1.00 87.88 158 SER A C 1
ATOM 1248 O O . SER A 1 158 ? 12.012 4.299 -30.465 1.00 87.88 158 SER A O 1
ATOM 1250 N N . ARG A 1 159 ? 13.732 4.476 -31.906 1.00 88.75 159 ARG A N 1
ATOM 1251 C CA . ARG A 1 159 ? 13.339 3.330 -32.747 1.00 88.75 159 ARG A CA 1
ATOM 1252 C C . ARG A 1 159 ? 13.698 1.976 -32.130 1.00 88.75 159 ARG A C 1
ATOM 1254 O O . ARG A 1 159 ? 13.370 0.951 -32.706 1.00 88.75 159 ARG A O 1
ATOM 1261 N N . ARG A 1 160 ? 14.389 1.989 -30.987 1.00 90.38 160 ARG A N 1
ATOM 1262 C CA . ARG A 1 160 ? 14.856 0.807 -30.258 1.00 90.38 160 ARG A CA 1
ATOM 1263 C C . ARG A 1 160 ? 14.382 0.835 -28.816 1.00 90.38 160 ARG A C 1
ATOM 1265 O O . ARG A 1 160 ? 14.365 1.918 -28.209 1.00 90.38 160 ARG A O 1
ATOM 1272 N N . TYR A 1 161 ? 14.084 -0.337 -28.273 1.00 92.50 161 TYR A N 1
ATOM 1273 C CA . TYR A 1 161 ? 13.840 -0.556 -26.850 1.00 92.50 161 TYR A CA 1
ATOM 1274 C C . TYR A 1 161 ? 14.598 -1.789 -26.345 1.00 92.50 161 TYR A C 1
ATOM 1276 O O . TYR A 1 161 ? 14.901 -2.696 -27.115 1.00 92.50 161 TYR A O 1
ATOM 1284 N N . TYR A 1 162 ? 14.888 -1.805 -25.045 1.00 93.62 162 TYR A N 1
ATOM 1285 C CA . TYR A 1 162 ? 15.538 -2.913 -24.347 1.00 93.62 162 TYR A CA 1
ATOM 1286 C C . TYR A 1 162 ? 14.596 -3.453 -23.264 1.00 93.62 162 TYR A C 1
ATOM 1288 O O . TYR A 1 162 ? 14.233 -2.697 -22.361 1.00 93.62 162 TYR A O 1
ATOM 1296 N N . PRO A 1 163 ? 14.184 -4.725 -23.316 1.00 93.25 163 PRO A N 1
ATOM 1297 C CA . PRO A 1 163 ? 13.451 -5.369 -22.231 1.00 93.25 163 PRO A CA 1
ATOM 1298 C C . PRO A 1 163 ? 14.308 -5.448 -20.967 1.00 93.25 163 PRO A C 1
ATOM 1300 O O . PRO A 1 163 ? 15.491 -5.793 -21.034 1.00 93.25 163 PRO A O 1
ATOM 1303 N N . THR A 1 164 ? 13.724 -5.129 -19.813 1.00 93.19 164 THR A N 1
ATOM 1304 C CA . THR A 1 164 ? 14.392 -5.320 -18.520 1.00 93.19 164 THR A CA 1
ATOM 1305 C C . THR A 1 164 ? 14.074 -6.699 -17.951 1.00 93.19 164 THR A C 1
ATOM 1307 O O . THR A 1 164 ? 13.143 -7.380 -18.393 1.00 93.19 164 THR A O 1
ATOM 1310 N N . ARG A 1 165 ? 14.835 -7.130 -16.939 1.00 89.19 165 ARG A N 1
ATOM 1311 C CA . ARG A 1 165 ? 14.585 -8.416 -16.275 1.00 89.19 165 ARG A CA 1
ATOM 1312 C C . ARG A 1 165 ? 13.186 -8.481 -15.650 1.00 89.19 165 ARG A C 1
ATOM 1314 O O . ARG A 1 165 ? 12.573 -9.544 -15.666 1.00 89.19 165 ARG A O 1
ATOM 1321 N N . LEU A 1 166 ? 12.653 -7.346 -15.186 1.00 88.06 166 LEU A N 1
ATOM 1322 C CA . LEU A 1 166 ? 11.289 -7.254 -14.660 1.00 88.06 166 LEU A CA 1
ATOM 1323 C C . LEU A 1 166 ? 10.238 -7.657 -15.708 1.00 88.06 166 LEU A C 1
ATOM 1325 O O . LEU A 1 166 ? 9.330 -8.416 -15.385 1.00 88.06 166 LEU A O 1
ATOM 1329 N N . ALA A 1 167 ? 10.378 -7.225 -16.968 1.00 88.38 167 ALA A N 1
ATOM 1330 C CA . ALA A 1 167 ? 9.434 -7.585 -18.034 1.00 88.38 167 ALA A CA 1
ATOM 1331 C C . ALA A 1 167 ? 9.477 -9.072 -18.402 1.00 88.38 167 ALA A C 1
ATOM 1333 O O . ALA A 1 167 ? 8.431 -9.688 -18.608 1.00 88.38 167 ALA A O 1
ATOM 1334 N N . ILE A 1 168 ? 10.676 -9.654 -18.450 1.00 85.56 168 ILE A N 1
ATOM 1335 C CA . ILE A 1 168 ? 10.865 -11.073 -18.779 1.00 85.56 168 ILE A CA 1
ATOM 1336 C C . ILE A 1 168 ? 10.288 -11.956 -17.658 1.00 85.56 168 ILE A C 1
ATOM 1338 O O . ILE A 1 168 ? 9.568 -12.922 -17.924 1.00 85.56 168 ILE A O 1
ATOM 1342 N N . ASN A 1 169 ? 10.540 -11.598 -16.395 1.00 81.94 169 ASN A N 1
ATOM 1343 C CA . ASN A 1 169 ? 10.032 -12.338 -15.234 1.00 81.94 169 ASN A CA 1
ATOM 1344 C C . ASN A 1 169 ? 8.510 -12.215 -15.084 1.00 81.94 169 ASN A C 1
ATOM 1346 O O . ASN A 1 169 ? 7.838 -13.199 -14.783 1.00 81.94 169 ASN A O 1
ATOM 1350 N N . LEU A 1 170 ? 7.962 -11.026 -15.345 1.00 80.31 170 LEU A N 1
ATOM 1351 C CA . LEU A 1 170 ? 6.523 -10.776 -15.337 1.00 80.31 170 LEU A CA 1
ATOM 1352 C C . LEU A 1 170 ? 5.792 -11.695 -16.321 1.00 80.31 170 LEU A C 1
ATOM 1354 O O . LEU A 1 170 ? 4.824 -12.359 -15.960 1.00 80.31 170 LEU A O 1
ATOM 1358 N N . ALA A 1 171 ? 6.252 -11.728 -17.571 1.00 69.94 171 ALA A N 1
ATOM 1359 C CA . ALA A 1 171 ? 5.549 -12.425 -18.639 1.00 69.94 171 ALA A CA 1
ATOM 1360 C C . ALA A 1 171 ? 5.779 -13.952 -18.619 1.00 69.94 171 ALA A C 1
ATOM 1362 O O . ALA A 1 171 ? 4.992 -14.698 -19.196 1.00 69.94 171 ALA A O 1
ATOM 1363 N N . SER A 1 172 ? 6.814 -14.428 -17.916 1.00 66.44 172 SER A N 1
ATOM 1364 C CA . SER A 1 172 ? 7.042 -15.861 -17.669 1.00 66.44 172 SER A CA 1
ATOM 1365 C C . SER A 1 172 ? 6.269 -16.410 -16.459 1.00 66.44 172 SER A C 1
ATOM 1367 O O . SER A 1 172 ? 6.221 -17.626 -16.275 1.00 66.44 172 SER A O 1
ATOM 1369 N N . GLY A 1 173 ? 5.641 -15.549 -15.646 1.00 60.47 173 GLY A N 1
ATOM 1370 C CA . GLY A 1 173 ? 4.840 -15.963 -14.487 1.00 60.47 173 GLY A CA 1
ATOM 1371 C C . GLY A 1 173 ? 5.652 -16.634 -13.373 1.00 60.47 173 GLY A C 1
ATOM 1372 O O . GLY A 1 173 ? 5.086 -17.319 -12.522 1.00 60.47 173 GLY A O 1
ATOM 1373 N N . ILE A 1 174 ? 6.979 -16.473 -13.372 1.00 57.94 174 ILE A N 1
ATOM 1374 C CA . ILE A 1 174 ? 7.868 -17.130 -12.411 1.00 57.94 174 ILE A CA 1
ATOM 1375 C C . ILE A 1 174 ? 7.946 -16.264 -11.147 1.00 57.94 174 ILE A C 1
ATOM 1377 O O . ILE A 1 174 ? 8.833 -15.426 -11.001 1.00 57.94 174 ILE A O 1
ATOM 1381 N N . SER A 1 175 ? 7.047 -16.504 -10.190 1.00 52.47 175 SER A N 1
ATOM 1382 C CA . SER A 1 175 ? 7.024 -15.848 -8.864 1.00 52.47 175 SER A CA 1
ATOM 1383 C C . SER A 1 175 ? 8.232 -16.190 -7.966 1.00 52.47 175 SER A C 1
ATOM 1385 O O . SER A 1 175 ? 8.289 -15.793 -6.808 1.00 52.47 175 SER A O 1
ATOM 1387 N N . GLY A 1 176 ? 9.200 -16.962 -8.472 1.00 50.00 176 GLY A N 1
ATOM 1388 C CA . GLY A 1 176 ? 10.315 -17.532 -7.710 1.00 50.00 176 GLY A CA 1
ATOM 1389 C C . GLY A 1 176 ? 11.690 -16.921 -7.989 1.00 50.00 176 GLY A C 1
ATOM 1390 O O . GLY A 1 176 ? 12.692 -17.570 -7.696 1.00 50.00 176 GLY A O 1
ATOM 1391 N N . SER A 1 177 ? 11.785 -15.731 -8.593 1.00 44.69 177 SER A N 1
ATOM 1392 C CA . SER A 1 177 ? 13.098 -15.172 -8.949 1.00 44.69 177 SER A CA 1
ATOM 1393 C C . SER A 1 177 ? 13.876 -14.637 -7.735 1.00 44.69 177 SER A C 1
ATOM 1395 O O . SER A 1 177 ? 13.325 -14.052 -6.803 1.00 44.69 177 SER A O 1
ATOM 1397 N N . THR A 1 178 ? 15.193 -14.814 -7.787 1.00 45.19 178 THR A N 1
ATOM 1398 C CA . THR A 1 178 ? 16.235 -14.372 -6.846 1.00 45.19 178 THR A CA 1
ATOM 1399 C C . THR A 1 178 ? 16.401 -12.846 -6.730 1.00 45.19 178 THR A C 1
ATOM 1401 O O . THR A 1 178 ? 17.385 -12.396 -6.153 1.00 45.19 178 THR A O 1
ATOM 1404 N N . LEU A 1 179 ? 15.471 -12.044 -7.269 1.00 49.34 179 LEU A N 1
ATOM 1405 C CA . LEU A 1 179 ? 15.524 -10.574 -7.237 1.00 49.34 179 LEU A CA 1
ATOM 1406 C C . LEU A 1 179 ? 15.151 -9.950 -5.894 1.00 49.34 179 LEU A C 1
ATOM 1408 O O . LEU A 1 179 ? 15.385 -8.761 -5.708 1.00 49.34 179 LEU A O 1
ATOM 1412 N N . ASP A 1 180 ? 14.561 -10.700 -4.964 1.00 53.00 180 ASP A N 1
ATOM 1413 C CA . ASP A 1 180 ? 14.273 -10.138 -3.647 1.00 53.00 180 ASP A CA 1
ATOM 1414 C C . ASP A 1 180 ? 15.552 -10.095 -2.799 1.00 53.00 180 ASP A C 1
ATOM 1416 O O . ASP A 1 180 ? 15.707 -10.828 -1.821 1.00 53.00 180 ASP A O 1
ATOM 1420 N N . SER A 1 181 ? 16.448 -9.167 -3.136 1.00 50.72 181 SER A N 1
ATOM 1421 C CA . SER A 1 181 ? 17.557 -8.702 -2.290 1.00 50.72 181 SER A CA 1
ATOM 1422 C C . SER A 1 181 ? 17.063 -8.289 -0.893 1.00 50.72 181 SER A C 1
ATOM 1424 O O . SER A 1 181 ? 17.808 -8.310 0.079 1.00 50.72 181 SER A O 1
ATOM 1426 N N . HIS A 1 182 ? 15.770 -7.970 -0.778 1.00 54.38 182 HIS A N 1
ATOM 1427 C CA . HIS A 1 182 ? 15.090 -7.554 0.444 1.00 54.38 182 HIS A CA 1
ATOM 1428 C C . HIS A 1 182 ? 14.522 -8.710 1.296 1.00 54.38 182 HIS A C 1
ATOM 1430 O O . HIS A 1 182 ? 13.814 -8.443 2.267 1.00 54.38 182 HIS A O 1
ATOM 1436 N N . LYS A 1 183 ? 14.766 -9.988 0.958 1.00 55.00 183 LYS A N 1
ATOM 1437 C CA . LYS A 1 183 ? 14.235 -11.143 1.720 1.00 55.00 183 LYS A CA 1
ATOM 1438 C C . LYS A 1 183 ? 14.892 -11.371 3.078 1.00 55.00 183 LYS A C 1
ATOM 1440 O O . LYS A 1 183 ? 14.312 -12.074 3.903 1.00 55.00 183 LYS A O 1
ATOM 1445 N N . GLN A 1 184 ? 16.076 -10.814 3.329 1.00 65.88 184 GLN A N 1
ATOM 1446 C CA . GLN A 1 184 ? 16.626 -10.859 4.678 1.00 65.88 184 GLN A CA 1
ATOM 1447 C C . GLN A 1 184 ? 15.800 -9.948 5.578 1.00 65.88 184 GLN A C 1
ATOM 1449 O O . GLN A 1 184 ? 15.665 -8.750 5.332 1.00 65.88 184 GLN A O 1
ATOM 1454 N N . GLY A 1 185 ? 15.210 -10.549 6.608 1.00 80.38 185 GLY A N 1
ATOM 1455 C CA . GLY A 1 185 ? 14.559 -9.797 7.658 1.00 80.38 185 GLY A CA 1
ATOM 1456 C C . GLY A 1 185 ? 15.558 -8.849 8.312 1.00 80.38 185 GLY A C 1
ATOM 1457 O O . GLY A 1 185 ? 16.681 -9.235 8.632 1.00 80.38 185 GLY A O 1
ATOM 1458 N N . PHE A 1 186 ? 15.147 -7.603 8.488 1.00 91.25 186 PHE A N 1
ATOM 1459 C CA . PHE A 1 186 ? 16.007 -6.512 8.937 1.00 91.25 186 PHE A CA 1
ATOM 1460 C C . PHE A 1 186 ? 15.436 -5.790 10.157 1.00 91.25 186 PHE A C 1
ATOM 1462 O O . PHE A 1 186 ? 16.080 -4.893 10.691 1.00 91.25 186 PHE A O 1
ATOM 1469 N N . ILE A 1 187 ? 14.235 -6.164 10.601 1.00 94.62 187 ILE A N 1
ATOM 1470 C CA . ILE A 1 187 ? 13.515 -5.475 11.666 1.00 94.62 187 ILE A CA 1
ATOM 1471 C C . ILE A 1 187 ? 13.673 -6.224 12.985 1.00 94.62 187 ILE A C 1
ATOM 1473 O O . ILE A 1 187 ? 13.367 -7.412 13.073 1.00 94.62 187 ILE A O 1
ATOM 1477 N N . VAL A 1 188 ? 14.092 -5.509 14.024 1.00 95.25 188 VAL A N 1
ATOM 1478 C CA . VAL A 1 188 ? 14.032 -5.949 15.414 1.00 95.25 188 VAL A CA 1
ATOM 1479 C C . VAL A 1 188 ? 13.018 -5.100 16.171 1.00 95.25 188 VAL A C 1
ATOM 1481 O O . VAL A 1 188 ? 13.065 -3.878 16.083 1.00 95.25 188 VAL A O 1
ATOM 1484 N N . VAL A 1 189 ? 12.100 -5.722 16.910 1.00 95.62 189 VAL A N 1
ATOM 1485 C CA . VAL A 1 189 ? 11.084 -5.012 17.700 1.00 95.62 189 VAL A CA 1
ATOM 1486 C C . VAL A 1 189 ? 11.173 -5.423 19.168 1.00 95.62 189 VAL A C 1
ATOM 1488 O O . VAL A 1 189 ? 11.152 -6.612 19.486 1.00 95.62 189 VAL A O 1
ATOM 1491 N N . GLU A 1 190 ? 11.249 -4.438 20.061 1.00 93.69 190 GLU A N 1
ATOM 1492 C CA . GLU A 1 190 ? 11.383 -4.618 21.512 1.00 93.69 190 GLU A CA 1
ATOM 1493 C C . GLU A 1 190 ? 10.089 -4.291 22.277 1.00 93.69 190 GLU A C 1
ATOM 1495 O O . GLU A 1 190 ? 9.238 -3.529 21.821 1.00 93.69 190 GLU A O 1
ATOM 1500 N N . THR A 1 191 ? 9.958 -4.807 23.505 1.00 92.75 191 THR A N 1
ATOM 1501 C CA . THR A 1 191 ? 8.782 -4.613 24.384 1.00 92.75 191 THR A CA 1
ATOM 1502 C C . THR A 1 191 ? 8.523 -3.163 24.805 1.00 92.75 191 THR A C 1
ATOM 1504 O O . THR A 1 191 ? 7.444 -2.859 25.304 1.00 92.75 191 THR A O 1
ATOM 1507 N N . ASN A 1 192 ? 9.484 -2.266 24.588 1.00 94.38 192 ASN A N 1
ATOM 1508 C CA . ASN A 1 192 ? 9.376 -0.819 24.795 1.00 94.38 192 ASN A CA 1
ATOM 1509 C C . ASN A 1 192 ? 8.798 -0.073 23.569 1.00 94.38 192 ASN A C 1
ATOM 1511 O O . ASN A 1 192 ? 8.898 1.152 23.506 1.00 94.38 192 ASN A O 1
ATOM 1515 N N . TYR A 1 193 ? 8.232 -0.802 22.599 1.00 95.56 193 TYR A N 1
ATOM 1516 C CA . TYR A 1 193 ? 7.676 -0.293 21.340 1.00 95.56 193 TYR A CA 1
ATOM 1517 C C . TYR A 1 193 ? 8.702 0.315 20.373 1.00 95.56 193 TYR A C 1
ATOM 1519 O O . TYR A 1 193 ? 8.320 1.008 19.429 1.00 95.56 193 TYR A O 1
ATOM 1527 N N . ARG A 1 194 ? 10.002 0.057 20.567 1.00 96.75 194 ARG A N 1
ATOM 1528 C CA . ARG A 1 194 ? 11.042 0.475 19.620 1.00 96.75 194 ARG A CA 1
ATOM 1529 C C . ARG A 1 194 ? 11.231 -0.544 18.508 1.00 96.75 194 ARG A C 1
ATOM 1531 O O . ARG A 1 194 ? 11.269 -1.752 18.744 1.00 96.75 194 ARG A O 1
ATOM 1538 N N . ILE A 1 195 ? 11.391 -0.016 17.303 1.00 96.88 195 ILE A N 1
ATOM 1539 C CA . ILE A 1 195 ? 11.740 -0.725 16.080 1.00 96.88 195 ILE A CA 1
ATOM 1540 C C . ILE A 1 195 ? 13.176 -0.342 15.723 1.00 96.88 195 ILE A C 1
ATOM 1542 O O . ILE A 1 195 ? 13.486 0.837 15.570 1.00 96.88 195 ILE A O 1
ATOM 1546 N N . TYR A 1 196 ? 14.031 -1.339 15.543 1.00 96.56 196 TYR A N 1
ATOM 1547 C CA . TYR A 1 196 ? 15.386 -1.200 15.025 1.00 96.56 196 TYR A CA 1
ATOM 1548 C C . TYR A 1 196 ? 15.435 -1.864 13.654 1.00 96.56 196 TYR A C 1
ATOM 1550 O O . TYR A 1 196 ? 15.284 -3.077 13.540 1.00 96.56 196 TYR A O 1
ATOM 1558 N N . ALA A 1 197 ? 15.607 -1.076 12.603 1.00 95.69 197 ALA A N 1
ATOM 1559 C CA . ALA A 1 197 ? 15.629 -1.556 11.232 1.00 95.69 197 ALA A CA 1
ATOM 1560 C C . ALA A 1 197 ? 17.033 -1.422 10.641 1.00 95.69 197 ALA A C 1
ATOM 1562 O O . ALA A 1 197 ? 17.551 -0.316 10.494 1.00 95.69 197 ALA A O 1
ATOM 1563 N N . TYR A 1 198 ? 17.641 -2.552 10.291 1.00 93.56 198 TYR A N 1
ATOM 1564 C CA . TYR A 1 198 ? 18.969 -2.632 9.687 1.00 93.56 198 TYR A CA 1
ATOM 1565 C C . TYR A 1 198 ? 18.873 -2.542 8.164 1.00 93.56 198 TYR A C 1
ATOM 1567 O O . TYR A 1 198 ? 18.959 -3.546 7.460 1.00 93.56 198 TYR A O 1
ATOM 1575 N N . THR A 1 199 ? 18.625 -1.339 7.658 1.00 90.81 199 THR A N 1
ATOM 1576 C CA . THR A 1 199 ? 18.451 -1.092 6.226 1.00 90.81 199 THR A CA 1
ATOM 1577 C C . THR A 1 199 ? 18.934 0.297 5.834 1.00 90.81 199 THR A C 1
ATOM 1579 O O . THR A 1 199 ? 18.828 1.247 6.610 1.00 90.81 199 THR A O 1
ATOM 1582 N N . ASP A 1 200 ? 19.465 0.400 4.622 1.00 87.75 200 ASP A N 1
ATOM 1583 C CA . ASP A 1 200 ? 19.812 1.634 3.919 1.00 87.75 200 ASP A CA 1
ATOM 1584 C C . ASP A 1 200 ? 18.762 2.016 2.855 1.00 87.75 200 ASP A C 1
ATOM 1586 O O . ASP A 1 200 ? 18.817 3.108 2.290 1.00 87.75 200 ASP A O 1
ATOM 1590 N N . SER A 1 201 ? 17.775 1.147 2.604 1.00 87.62 201 SER A N 1
ATOM 1591 C CA . SER A 1 201 ? 16.730 1.369 1.605 1.00 87.62 201 SER A CA 1
ATOM 1592 C C . SER A 1 201 ? 15.726 2.424 2.071 1.00 87.62 201 SER A C 1
ATOM 1594 O O . SER A 1 201 ? 14.931 2.187 2.983 1.00 87.62 201 SER A O 1
ATOM 1596 N N . GLU A 1 202 ? 15.699 3.567 1.380 1.00 87.88 202 GLU A N 1
ATOM 1597 C CA . GLU A 1 202 ? 14.739 4.656 1.623 1.00 87.88 202 GLU A CA 1
ATOM 1598 C C . GLU A 1 202 ? 13.289 4.171 1.593 1.00 87.88 202 GLU A C 1
ATOM 1600 O O . GLU A 1 202 ? 12.477 4.595 2.412 1.00 87.88 202 GLU A O 1
ATOM 1605 N N . LEU A 1 203 ? 12.955 3.246 0.688 1.00 87.25 203 LEU A N 1
ATOM 1606 C CA . LEU A 1 203 ? 11.613 2.678 0.609 1.00 87.25 203 LEU A CA 1
ATOM 1607 C C . LEU A 1 203 ? 11.226 1.935 1.895 1.00 87.25 203 LEU A C 1
ATOM 1609 O O . LEU A 1 203 ? 10.125 2.120 2.408 1.00 87.25 203 LEU A O 1
ATOM 1613 N N . GLN A 1 204 ? 12.116 1.098 2.432 1.00 88.94 204 GLN A N 1
ATOM 1614 C CA . GLN A 1 204 ? 11.841 0.345 3.660 1.00 88.94 204 GLN A CA 1
ATOM 1615 C C . GLN A 1 204 ? 11.725 1.266 4.878 1.00 88.94 204 GLN A C 1
ATOM 1617 O O . GLN A 1 204 ? 10.872 1.055 5.740 1.00 88.94 204 GLN A O 1
ATOM 1622 N N . ILE A 1 205 ? 12.550 2.311 4.914 1.00 91.38 205 ILE A N 1
ATOM 1623 C CA . ILE A 1 205 ? 12.506 3.372 5.924 1.00 91.38 205 ILE A CA 1
ATOM 1624 C C . ILE A 1 205 ? 11.163 4.110 5.850 1.00 91.38 205 ILE A C 1
ATOM 1626 O O . ILE A 1 205 ? 10.501 4.290 6.872 1.00 91.38 205 ILE A O 1
ATOM 1630 N N . ALA A 1 206 ? 10.720 4.473 4.645 1.00 89.69 206 ALA A N 1
ATOM 1631 C CA . ALA A 1 206 ? 9.443 5.138 4.421 1.00 89.69 206 ALA A CA 1
ATOM 1632 C C . ALA A 1 206 ? 8.249 4.242 4.805 1.00 89.69 206 ALA A C 1
ATOM 1634 O O . ALA A 1 206 ? 7.292 4.722 5.407 1.00 89.69 206 ALA A O 1
ATOM 1635 N N . LEU A 1 207 ? 8.321 2.931 4.539 1.00 90.31 207 LEU A N 1
ATOM 1636 C CA . LEU A 1 207 ? 7.301 1.965 4.967 1.00 90.31 207 LEU A CA 1
ATOM 1637 C C . LEU A 1 207 ? 7.159 1.889 6.490 1.00 90.31 207 LEU A C 1
ATOM 1639 O O . LEU A 1 207 ? 6.040 1.803 6.988 1.00 90.31 207 LEU A O 1
ATOM 1643 N N . ILE A 1 208 ? 8.271 1.930 7.227 1.00 93.50 208 ILE A N 1
ATOM 1644 C CA . ILE A 1 208 ? 8.255 1.967 8.696 1.00 93.50 208 ILE A CA 1
ATOM 1645 C C . ILE A 1 208 ? 7.642 3.284 9.190 1.00 93.50 208 ILE A C 1
ATOM 1647 O O . ILE A 1 208 ? 6.814 3.277 10.104 1.00 93.50 208 ILE A O 1
ATOM 1651 N N . ALA A 1 209 ? 7.981 4.405 8.548 1.00 92.81 209 ALA A N 1
ATOM 1652 C CA . ALA A 1 209 ? 7.461 5.726 8.899 1.00 92.81 209 ALA A CA 1
ATOM 1653 C C . ALA A 1 209 ? 5.937 5.871 8.703 1.00 92.81 209 ALA A C 1
ATOM 1655 O O . ALA A 1 209 ? 5.333 6.764 9.288 1.00 92.81 209 ALA A O 1
ATOM 1656 N N . LEU A 1 210 ? 5.289 4.988 7.929 1.00 91.12 210 LEU A N 1
ATOM 1657 C CA . LEU A 1 210 ? 3.830 5.013 7.756 1.00 91.12 210 LEU A CA 1
ATOM 1658 C C . LEU A 1 210 ? 3.050 4.696 9.037 1.00 91.12 210 LEU A C 1
ATOM 1660 O O . LEU A 1 210 ? 1.893 5.096 9.144 1.00 91.12 210 LEU A O 1
ATOM 1664 N N . PHE A 1 211 ? 3.644 3.955 9.975 1.00 93.62 211 PHE A N 1
ATOM 1665 C CA . PHE A 1 211 ? 2.970 3.498 11.196 1.00 93.62 211 PHE A CA 1
ATOM 1666 C C . PHE A 1 211 ? 3.808 3.679 12.469 1.00 93.62 211 PHE A C 1
ATOM 1668 O O . PHE A 1 211 ? 3.453 3.151 13.522 1.00 93.62 211 PHE A O 1
ATOM 1675 N N . SER A 1 212 ? 4.927 4.399 12.386 1.00 95.94 212 SER A N 1
ATOM 1676 C CA . SER A 1 212 ? 5.805 4.666 13.525 1.00 95.94 212 SER A CA 1
ATOM 1677 C C . SER A 1 212 ? 6.478 6.031 13.408 1.00 95.94 212 SER A C 1
ATOM 1679 O O . SER A 1 212 ? 6.586 6.600 12.324 1.00 95.94 212 SER A O 1
ATOM 1681 N N . GLU A 1 213 ? 6.936 6.558 14.538 1.00 96.19 213 GLU A N 1
ATOM 1682 C CA . GLU A 1 213 ? 7.683 7.808 14.613 1.00 96.19 213 GLU A CA 1
ATOM 1683 C C . GLU A 1 213 ? 9.189 7.541 14.502 1.00 96.19 213 GLU A C 1
ATOM 1685 O O . GLU A 1 213 ? 9.750 6.739 15.250 1.00 96.19 213 GLU A O 1
ATOM 1690 N N . MET A 1 214 ? 9.862 8.215 13.570 1.00 94.62 214 MET A N 1
ATOM 1691 C CA . MET A 1 214 ? 11.299 8.045 13.345 1.00 94.62 214 MET A CA 1
ATOM 1692 C C . MET A 1 214 ? 12.094 8.837 14.385 1.00 94.62 214 MET A C 1
ATOM 1694 O O . MET A 1 214 ? 12.033 10.063 14.401 1.00 94.62 214 MET A O 1
ATOM 1698 N N . LEU A 1 215 ? 12.873 8.149 15.223 1.00 94.88 215 LEU A N 1
ATOM 1699 C CA . LEU A 1 215 ? 13.672 8.780 16.278 1.00 94.88 215 LEU A CA 1
ATOM 1700 C C . LEU A 1 215 ? 15.082 9.120 15.794 1.00 94.88 215 LEU A C 1
ATOM 1702 O O . LEU A 1 215 ? 15.541 10.253 15.920 1.00 94.88 215 LEU A O 1
ATOM 1706 N N . TYR A 1 216 ? 15.780 8.122 15.245 1.00 93.44 216 TYR A N 1
ATOM 1707 C CA . TYR A 1 216 ? 17.176 8.248 14.833 1.00 93.44 216 TYR A CA 1
ATOM 1708 C C . TYR A 1 216 ? 17.420 7.545 13.506 1.00 93.44 216 TYR A C 1
ATOM 1710 O O . TYR A 1 216 ? 16.906 6.454 13.252 1.00 93.44 216 TYR A O 1
ATOM 1718 N N . ARG A 1 217 ? 18.275 8.154 12.685 1.00 92.62 217 ARG A N 1
ATOM 1719 C CA . ARG A 1 217 ? 18.710 7.599 11.409 1.00 92.62 217 ARG A CA 1
ATOM 1720 C C . ARG A 1 217 ? 20.234 7.590 11.334 1.00 92.62 217 ARG A C 1
ATOM 1722 O O . ARG A 1 217 ? 20.864 8.641 11.259 1.00 92.62 217 ARG A O 1
ATOM 1729 N N . PHE A 1 218 ? 20.803 6.392 11.336 1.00 92.19 218 PHE A N 1
ATOM 1730 C CA . PHE A 1 218 ? 22.213 6.116 11.070 1.00 92.19 218 PHE A CA 1
ATOM 1731 C C . PHE A 1 218 ? 22.369 5.518 9.657 1.00 92.19 218 PHE A C 1
ATOM 1733 O O . PHE A 1 218 ? 21.363 5.164 9.039 1.00 92.19 218 PHE A O 1
ATOM 1740 N N . PRO A 1 219 ? 23.598 5.383 9.119 1.00 88.12 219 PRO A N 1
ATOM 1741 C CA . PRO A 1 219 ? 23.810 4.902 7.749 1.00 88.12 219 PRO A CA 1
ATOM 1742 C C . PRO A 1 219 ? 23.211 3.523 7.427 1.00 88.12 219 PRO A C 1
ATOM 1744 O O . PRO A 1 219 ? 22.810 3.291 6.296 1.00 88.12 219 PRO A O 1
ATOM 1747 N N . ASN A 1 220 ? 23.147 2.615 8.403 1.00 89.06 220 ASN A N 1
ATOM 1748 C CA . ASN A 1 220 ? 22.661 1.239 8.239 1.00 89.06 220 ASN A CA 1
ATOM 1749 C C . ASN A 1 220 ? 21.698 0.799 9.355 1.00 89.06 220 ASN A C 1
ATOM 1751 O O . ASN A 1 220 ? 21.437 -0.394 9.512 1.00 89.06 220 ASN A O 1
ATOM 1755 N N . LEU A 1 221 ? 21.231 1.743 10.173 1.00 93.56 221 LEU A N 1
ATOM 1756 C CA . LEU A 1 221 ? 20.336 1.484 11.292 1.00 93.56 221 LEU A CA 1
ATOM 1757 C C . LEU A 1 221 ? 19.358 2.641 11.437 1.00 93.56 221 LEU A C 1
ATOM 1759 O O . LEU A 1 221 ? 19.749 3.798 11.594 1.00 93.56 221 LEU A O 1
ATOM 1763 N N . VAL A 1 222 ? 18.081 2.306 11.467 1.00 95.94 222 VAL A N 1
ATOM 1764 C CA . VAL A 1 222 ? 17.005 3.235 11.774 1.00 95.94 222 VAL A CA 1
ATOM 1765 C C . VAL A 1 222 ? 16.341 2.807 13.065 1.00 95.94 222 VAL A C 1
ATOM 1767 O O . VAL A 1 222 ? 16.037 1.631 13.255 1.00 95.94 222 VAL A O 1
ATOM 1770 N N . VAL A 1 223 ? 16.124 3.772 13.952 1.00 97.00 223 VAL A N 1
ATOM 1771 C CA . VAL A 1 223 ? 15.388 3.577 15.196 1.00 97.00 223 VAL A CA 1
ATOM 1772 C C . VAL A 1 223 ? 14.082 4.344 15.089 1.00 97.00 223 VAL A C 1
ATOM 1774 O O . VAL A 1 223 ? 14.088 5.564 14.919 1.00 97.00 223 VAL A O 1
ATOM 1777 N N . ALA A 1 224 ? 12.974 3.627 15.207 1.00 97.69 224 ALA A N 1
ATOM 1778 C CA . ALA A 1 224 ? 11.631 4.181 15.216 1.00 97.69 224 ALA A CA 1
ATOM 1779 C C . ALA A 1 224 ? 10.871 3.723 16.465 1.00 97.69 224 ALA A C 1
ATOM 1781 O O . ALA A 1 224 ? 11.268 2.768 17.136 1.00 97.69 224 ALA A O 1
ATOM 1782 N N . GLN A 1 225 ? 9.782 4.405 16.791 1.00 97.31 225 GLN A N 1
ATOM 1783 C CA . GLN A 1 225 ? 8.930 4.085 17.926 1.00 97.31 225 GLN A CA 1
ATOM 1784 C C . GLN A 1 225 ? 7.478 3.979 17.482 1.00 97.31 225 GLN A C 1
ATOM 1786 O O . GLN A 1 225 ? 6.940 4.874 16.834 1.00 97.31 225 GLN A O 1
ATOM 1791 N N . VAL A 1 226 ? 6.830 2.876 17.849 1.00 97.06 226 VAL A N 1
ATOM 1792 C CA . VAL A 1 226 ? 5.395 2.704 17.637 1.00 97.06 226 VAL A CA 1
ATOM 1793 C C . VAL A 1 226 ? 4.660 3.407 18.773 1.00 97.06 226 VAL A C 1
ATOM 1795 O O . VAL A 1 226 ? 4.793 3.043 19.942 1.00 97.06 226 VAL A O 1
ATOM 1798 N N . THR A 1 227 ? 3.891 4.429 18.422 1.00 95.81 227 THR A N 1
ATOM 1799 C CA . THR A 1 227 ? 3.072 5.220 19.349 1.00 95.81 227 THR A CA 1
ATOM 1800 C C . THR A 1 227 ? 1.593 5.054 19.024 1.00 95.81 227 THR A C 1
ATOM 1802 O O . THR A 1 227 ? 1.224 4.635 17.925 1.00 95.81 227 THR A O 1
ATOM 1805 N N . ARG A 1 228 ? 0.726 5.424 19.966 1.00 94.12 228 ARG A N 1
ATOM 1806 C CA . ARG A 1 228 ? -0.721 5.437 19.735 1.00 94.12 228 ARG A CA 1
ATOM 1807 C C . ARG A 1 228 ? -1.080 6.333 18.552 1.00 94.12 228 ARG A C 1
ATOM 1809 O O . ARG A 1 228 ? -1.863 5.939 17.696 1.00 94.12 228 ARG A O 1
ATOM 1816 N N . GLU A 1 229 ? -0.487 7.519 18.507 1.00 94.00 229 GLU A N 1
ATOM 1817 C CA . GLU A 1 229 ? -0.755 8.552 17.512 1.00 94.00 229 GLU A CA 1
ATOM 1818 C C . GLU A 1 229 ? -0.327 8.089 16.114 1.00 94.00 229 GLU A C 1
ATOM 1820 O O . GLU A 1 229 ? -1.112 8.189 15.171 1.00 94.00 229 GLU A O 1
ATOM 1825 N N . SER A 1 230 ? 0.871 7.503 15.988 1.00 94.88 230 SER A N 1
ATOM 1826 C CA . SER A 1 230 ? 1.375 6.981 14.706 1.00 94.88 230 SER A CA 1
ATOM 1827 C C . SER A 1 230 ? 0.522 5.829 14.163 1.00 94.88 230 SER A C 1
ATOM 1829 O O . SER A 1 230 ? 0.185 5.812 12.978 1.00 94.88 230 SER A O 1
ATOM 1831 N N . VAL A 1 231 ? 0.089 4.903 15.025 1.00 94.62 231 VAL A N 1
ATOM 1832 C CA . VAL A 1 231 ? -0.790 3.793 14.625 1.00 94.62 231 VAL A CA 1
ATOM 1833 C C . VAL A 1 231 ? -2.184 4.298 14.254 1.00 94.62 231 VAL A C 1
ATOM 1835 O O . VAL A 1 231 ? -2.730 3.894 13.229 1.00 94.62 231 VAL A O 1
ATOM 1838 N N . GLN A 1 232 ? -2.756 5.230 15.020 1.00 91.19 232 GLN A N 1
ATOM 1839 C CA . GLN A 1 232 ? -4.050 5.830 14.682 1.00 91.19 232 GLN A CA 1
ATOM 1840 C C . GLN A 1 232 ? -4.005 6.604 13.361 1.00 91.19 232 GLN A C 1
ATOM 1842 O O . GLN A 1 232 ? -4.956 6.522 12.581 1.00 91.19 232 GLN A O 1
ATOM 1847 N N . GLN A 1 233 ? -2.906 7.304 13.074 1.00 89.00 233 GLN A N 1
ATOM 1848 C CA . GLN A 1 233 ? -2.697 7.969 11.789 1.00 89.00 233 GLN A CA 1
ATOM 1849 C C . GLN A 1 233 ? -2.633 6.953 10.638 1.00 89.00 233 GLN A C 1
ATOM 1851 O O . GLN A 1 233 ? -3.317 7.130 9.627 1.00 89.00 233 GLN A O 1
ATOM 1856 N N . ALA A 1 234 ? -1.889 5.857 10.810 1.00 90.19 234 ALA A N 1
ATOM 1857 C CA . ALA A 1 234 ? -1.813 4.774 9.828 1.00 90.19 234 ALA A CA 1
ATOM 1858 C C . ALA A 1 234 ? -3.203 4.187 9.520 1.00 90.19 234 ALA A C 1
ATOM 1860 O O . ALA A 1 234 ? -3.588 4.040 8.357 1.00 90.19 234 ALA A O 1
ATOM 1861 N N . ILE A 1 235 ? -4.002 3.937 10.560 1.00 88.75 235 ILE A N 1
ATOM 1862 C CA . ILE A 1 235 ? -5.371 3.413 10.447 1.00 88.75 235 ILE A CA 1
ATOM 1863 C C . ILE A 1 235 ? -6.331 4.455 9.860 1.00 88.75 235 ILE A C 1
ATOM 1865 O O . ILE A 1 235 ? -7.276 4.109 9.143 1.00 88.75 235 ILE A O 1
ATOM 1869 N N . GLY A 1 236 ? -6.109 5.745 10.123 1.00 83.69 236 GLY A N 1
ATOM 1870 C CA . GLY A 1 236 ? -6.772 6.856 9.435 1.00 83.69 236 GLY A CA 1
ATOM 1871 C C . GLY A 1 236 ? -6.591 6.770 7.918 1.00 83.69 236 GLY A C 1
ATOM 1872 O O . GLY A 1 236 ? -7.569 6.862 7.178 1.00 83.69 236 GLY A O 1
ATOM 1873 N N . ASN A 1 237 ? -5.375 6.441 7.483 1.00 81.06 237 ASN A N 1
ATOM 1874 C CA . ASN A 1 237 ? -5.015 6.235 6.079 1.00 81.06 237 ASN A CA 1
ATOM 1875 C C . ASN A 1 237 ? -5.428 4.850 5.532 1.00 81.06 237 ASN A C 1
ATOM 1877 O O . ASN A 1 237 ? -5.254 4.555 4.351 1.00 81.06 237 ASN A O 1
ATOM 1881 N N . GLY A 1 238 ? -6.045 3.999 6.357 1.00 82.00 238 GLY A N 1
ATOM 1882 C CA . GLY A 1 238 ? -6.562 2.687 5.962 1.00 82.00 238 GLY A CA 1
ATOM 1883 C C . GLY A 1 238 ? -5.581 1.526 6.130 1.00 82.00 238 GLY A C 1
ATOM 1884 O O . GLY A 1 238 ? -5.873 0.431 5.656 1.00 82.00 238 GLY A O 1
ATOM 1885 N N . ILE A 1 239 ? -4.446 1.726 6.797 1.00 89.12 239 ILE A N 1
ATOM 1886 C CA . ILE A 1 239 ? -3.521 0.644 7.148 1.00 89.12 239 ILE A CA 1
ATOM 1887 C C . ILE A 1 239 ? -4.055 -0.061 8.399 1.00 89.12 239 ILE A C 1
ATOM 1889 O O . ILE A 1 239 ? -4.172 0.554 9.452 1.00 89.12 239 ILE A O 1
ATOM 1893 N N . THR A 1 240 ? -4.388 -1.345 8.291 1.00 91.19 240 THR A N 1
ATOM 1894 C CA . THR A 1 240 ? -4.970 -2.120 9.408 1.00 91.19 240 THR A CA 1
ATOM 1895 C C . THR A 1 240 ? -3.909 -2.615 10.394 1.00 91.19 240 THR A C 1
ATOM 1897 O O . THR A 1 240 ? -2.745 -2.810 10.021 1.00 91.19 240 THR A O 1
ATOM 1900 N N . ALA A 1 241 ? -4.308 -2.909 11.636 1.00 93.19 241 ALA A N 1
ATOM 1901 C CA . ALA A 1 241 ? -3.401 -3.473 12.643 1.00 93.19 241 ALA A CA 1
ATOM 1902 C C . ALA A 1 241 ? -2.764 -4.791 12.176 1.00 93.19 241 ALA A C 1
ATOM 1904 O O . ALA A 1 241 ? -1.558 -4.994 12.325 1.00 93.19 241 ALA A O 1
ATOM 1905 N N . GLU A 1 242 ? -3.551 -5.677 11.561 1.00 92.00 242 GLU A N 1
ATOM 1906 C CA . GLU A 1 242 ? -3.051 -6.964 11.064 1.00 92.00 242 GLU A CA 1
ATOM 1907 C C . GLU A 1 242 ? -2.035 -6.796 9.929 1.00 92.00 242 GLU A C 1
ATOM 1909 O O . GLU A 1 242 ? -1.065 -7.549 9.864 1.00 92.00 242 GLU A O 1
ATOM 1914 N N . GLN A 1 243 ? -2.183 -5.777 9.075 1.00 91.38 243 GLN A N 1
ATOM 1915 C CA . GLN A 1 243 ? -1.183 -5.467 8.050 1.00 91.38 243 GLN A CA 1
ATOM 1916 C C . GLN A 1 243 ? 0.140 -4.984 8.665 1.00 91.38 243 GLN A C 1
ATOM 1918 O O . GLN A 1 243 ? 1.204 -5.418 8.219 1.00 91.38 243 GLN A O 1
ATOM 1923 N N . ILE A 1 244 ? 0.091 -4.146 9.709 1.00 93.75 244 ILE A N 1
ATOM 1924 C CA . ILE A 1 244 ? 1.287 -3.701 10.447 1.00 93.75 244 ILE A CA 1
ATOM 1925 C C . ILE A 1 244 ? 1.989 -4.905 11.087 1.00 93.75 244 ILE A C 1
ATOM 1927 O O . ILE A 1 244 ? 3.191 -5.109 10.903 1.00 93.75 244 ILE A O 1
ATOM 1931 N N . ILE A 1 245 ? 1.235 -5.751 11.794 1.00 94.62 245 ILE A N 1
ATOM 1932 C CA . ILE A 1 245 ? 1.759 -6.955 12.454 1.00 94.62 245 ILE A CA 1
ATOM 1933 C C . ILE A 1 245 ? 2.354 -7.923 11.423 1.00 94.62 245 ILE A C 1
ATOM 1935 O O . ILE A 1 245 ? 3.434 -8.479 11.640 1.00 94.62 245 ILE A O 1
ATOM 1939 N N . HIS A 1 246 ? 1.679 -8.114 10.289 1.00 91.12 246 HIS A N 1
ATOM 1940 C CA . HIS A 1 246 ? 2.157 -8.963 9.204 1.00 91.12 246 HIS A CA 1
ATOM 1941 C C . HIS A 1 246 ? 3.465 -8.441 8.599 1.00 91.12 246 HIS A C 1
ATOM 1943 O O . HIS A 1 246 ? 4.384 -9.233 8.373 1.00 91.12 246 HIS A O 1
ATOM 1949 N N . PHE A 1 247 ? 3.587 -7.126 8.391 1.00 91.44 247 PHE A N 1
ATOM 1950 C CA . PHE A 1 247 ? 4.824 -6.502 7.921 1.00 91.44 247 PHE A CA 1
ATOM 1951 C C . PHE A 1 247 ? 5.980 -6.730 8.901 1.00 91.44 247 PHE A C 1
ATOM 1953 O O . PHE A 1 247 ? 7.021 -7.257 8.501 1.00 91.44 247 PHE A O 1
ATOM 1960 N N . LEU A 1 248 ? 5.775 -6.417 10.187 1.00 93.50 248 LEU A N 1
ATOM 1961 C CA . LEU A 1 248 ? 6.791 -6.597 11.228 1.00 93.50 248 LEU A CA 1
ATOM 1962 C C . LEU A 1 248 ? 7.241 -8.058 11.339 1.00 93.50 248 LEU A C 1
ATOM 1964 O O . LEU A 1 248 ? 8.428 -8.323 11.499 1.00 93.50 248 LEU A O 1
ATOM 1968 N N . ARG A 1 249 ? 6.313 -9.014 11.208 1.00 91.50 249 ARG A N 1
ATOM 1969 C CA . ARG A 1 249 ? 6.617 -10.451 11.269 1.00 91.50 249 ARG A CA 1
ATOM 1970 C C . ARG A 1 249 ? 7.386 -10.936 10.041 1.00 91.50 249 ARG A C 1
ATOM 1972 O O . ARG A 1 249 ? 8.352 -11.676 10.183 1.00 91.50 249 ARG A O 1
ATOM 1979 N N . THR A 1 250 ? 6.961 -10.533 8.846 1.00 87.69 250 THR A N 1
ATOM 1980 C CA . THR A 1 250 ? 7.550 -11.005 7.579 1.00 87.69 250 THR A CA 1
ATOM 1981 C C . THR A 1 250 ? 8.940 -10.416 7.345 1.00 87.69 250 THR A C 1
ATOM 1983 O O . THR A 1 250 ? 9.784 -11.050 6.718 1.00 87.69 250 THR A O 1
ATOM 1986 N N . ARG A 1 251 ? 9.205 -9.216 7.875 1.00 89.69 251 ARG A N 1
ATOM 1987 C CA . ARG A 1 251 ? 10.510 -8.543 7.801 1.00 89.69 251 ARG A CA 1
ATOM 1988 C C . ARG A 1 251 ? 11.332 -8.671 9.090 1.00 89.69 251 ARG A C 1
ATOM 1990 O O . ARG A 1 251 ? 12.348 -7.988 9.221 1.00 89.69 251 ARG A O 1
ATOM 1997 N N . ALA A 1 252 ? 10.927 -9.538 10.020 1.00 92.75 252 ALA A N 1
ATOM 1998 C CA . ALA A 1 252 ? 11.627 -9.750 11.282 1.00 92.75 252 ALA A CA 1
ATOM 1999 C C . ALA A 1 252 ? 13.030 -10.324 11.054 1.00 92.75 252 ALA A C 1
ATOM 2001 O O . ALA A 1 252 ? 13.212 -11.269 10.287 1.00 92.75 252 ALA A O 1
ATOM 2002 N N . HIS A 1 253 ? 14.019 -9.772 11.749 1.00 92.94 253 HIS A N 1
ATOM 2003 C CA . HIS A 1 253 ? 15.406 -10.215 11.689 1.00 92.94 253 HIS A CA 1
ATOM 2004 C C . HIS A 1 253 ? 15.530 -11.718 12.026 1.00 92.94 253 HIS A C 1
ATOM 2006 O O . HIS A 1 253 ? 14.812 -12.193 12.912 1.00 92.94 253 HIS A O 1
ATOM 2012 N N . PRO A 1 254 ? 16.452 -12.483 11.402 1.00 90.25 254 PRO A N 1
ATOM 2013 C CA . PRO A 1 254 ? 16.599 -13.926 11.633 1.00 90.25 254 PRO A CA 1
ATOM 2014 C C . PRO A 1 254 ? 16.714 -14.339 13.104 1.00 90.25 254 PRO A C 1
ATOM 2016 O O . PRO A 1 254 ? 16.243 -15.406 13.481 1.00 90.25 254 PRO A O 1
ATOM 2019 N N . VAL A 1 255 ? 17.295 -13.482 13.948 1.00 89.56 255 VAL A N 1
ATOM 2020 C CA . VAL A 1 255 ? 17.388 -13.708 15.402 1.00 89.56 255 VAL A CA 1
ATOM 2021 C C . VAL A 1 255 ? 16.010 -13.695 16.075 1.00 89.56 255 VAL A C 1
ATOM 2023 O O . VAL A 1 255 ? 15.753 -14.513 16.952 1.00 89.56 255 VAL A O 1
ATOM 2026 N N . MET A 1 256 ? 15.098 -12.815 15.653 1.00 91.12 256 MET A N 1
ATOM 2027 C CA . MET A 1 256 ? 13.723 -12.798 16.166 1.00 91.12 256 MET A CA 1
ATOM 2028 C C . MET A 1 256 ? 12.889 -13.952 15.625 1.00 91.12 256 MET A C 1
ATOM 2030 O O . MET A 1 256 ? 12.039 -14.470 16.339 1.00 91.12 256 MET A O 1
ATOM 2034 N N . LEU A 1 257 ? 13.148 -14.396 14.393 1.00 89.94 257 LEU A N 1
ATOM 2035 C CA . LEU A 1 257 ? 12.463 -15.554 13.810 1.00 89.94 257 LEU A CA 1
ATOM 2036 C C . LEU A 1 257 ? 12.718 -16.858 14.586 1.00 89.94 257 LEU A C 1
ATO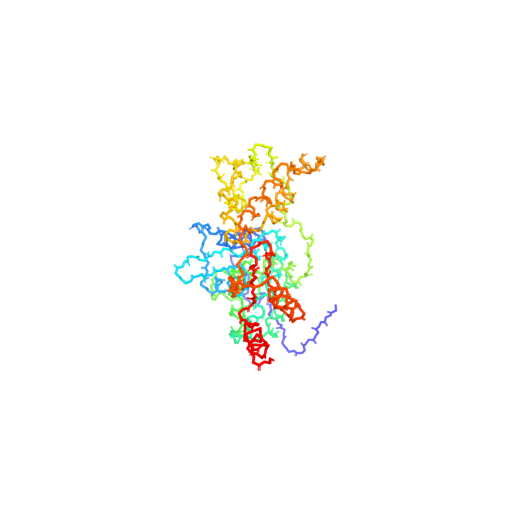M 2038 O O . LEU A 1 257 ? 11.927 -17.790 14.479 1.00 89.94 257 LEU A O 1
ATOM 2042 N N . GLN A 1 258 ? 13.794 -16.926 15.378 1.00 90.44 258 GLN A N 1
ATOM 2043 C CA . GLN A 1 258 ? 14.071 -18.051 16.279 1.00 90.44 258 GLN A CA 1
ATOM 2044 C C . GLN A 1 258 ? 13.210 -18.031 17.554 1.00 90.44 258 GLN A C 1
ATOM 2046 O O . GLN A 1 258 ? 13.145 -19.033 18.263 1.00 90.44 258 GLN A O 1
ATOM 2051 N N . GLN A 1 259 ? 12.563 -16.906 17.866 1.00 88.69 259 GLN A N 1
ATOM 2052 C CA . GLN A 1 259 ? 11.713 -16.748 19.043 1.00 88.69 259 GLN A CA 1
ATOM 2053 C C . GLN A 1 259 ? 10.265 -17.129 18.717 1.00 88.69 259 GLN A C 1
ATOM 2055 O O . GLN A 1 259 ? 9.779 -16.908 17.607 1.00 88.69 259 GLN A O 1
ATOM 2060 N N . ASN A 1 260 ? 9.553 -17.689 19.699 1.00 88.69 260 ASN A N 1
ATOM 2061 C CA . ASN A 1 260 ? 8.135 -18.010 19.570 1.00 88.69 260 ASN A CA 1
ATOM 2062 C C . ASN A 1 260 ? 7.348 -17.431 20.761 1.00 88.69 260 ASN A C 1
ATOM 2064 O O . ASN A 1 260 ? 7.546 -17.902 21.883 1.00 88.69 260 ASN A O 1
ATOM 2068 N N . PRO A 1 261 ? 6.458 -16.443 20.554 1.00 90.88 261 PRO A N 1
ATOM 2069 C CA . PRO A 1 261 ? 6.119 -15.800 19.279 1.00 90.88 261 PRO A CA 1
ATOM 2070 C C . PRO A 1 261 ? 7.248 -14.901 18.736 1.00 90.88 261 PRO A C 1
ATOM 2072 O O . PRO A 1 261 ? 8.004 -14.323 19.508 1.00 90.88 261 PRO A O 1
ATOM 2075 N N . VAL A 1 262 ? 7.327 -14.753 17.404 1.00 93.12 262 VAL A N 1
ATOM 2076 C CA . VAL A 1 262 ? 8.343 -13.912 16.723 1.00 93.12 262 VAL A CA 1
ATOM 2077 C C . VAL A 1 262 ? 8.268 -12.454 17.174 1.00 93.12 262 VAL A C 1
ATOM 2079 O O . VAL A 1 262 ? 9.289 -11.802 17.350 1.00 93.12 262 VAL A O 1
ATOM 2082 N N . LEU A 1 263 ? 7.051 -11.930 17.331 1.00 94.56 263 LEU A N 1
ATOM 2083 C CA . LEU A 1 263 ? 6.810 -10.580 17.831 1.00 94.56 263 LEU A CA 1
ATOM 2084 C C . LEU A 1 263 ? 6.365 -10.655 19.294 1.00 94.56 263 LEU A C 1
ATOM 2086 O O . LEU A 1 263 ? 5.532 -11.513 19.609 1.00 94.56 263 LEU A O 1
ATOM 2090 N N . PRO A 1 264 ? 6.833 -9.747 20.170 1.00 94.56 264 PRO A N 1
ATOM 2091 C CA . PRO A 1 264 ? 6.347 -9.680 21.540 1.00 94.56 264 PRO A CA 1
ATOM 2092 C C . PRO A 1 264 ? 4.823 -9.455 21.584 1.00 94.56 264 PRO A C 1
ATOM 2094 O O . PRO A 1 264 ? 4.327 -8.539 20.918 1.00 94.56 264 PRO A O 1
ATOM 2097 N N . PRO A 1 265 ? 4.071 -10.237 22.383 1.00 94.44 265 PRO A N 1
ATOM 2098 C CA . PRO A 1 265 ? 2.608 -10.166 22.412 1.00 94.44 265 PRO A CA 1
ATOM 2099 C C . PRO A 1 265 ? 2.101 -8.802 22.887 1.00 94.44 265 PRO A C 1
ATOM 2101 O O . PRO A 1 265 ? 1.094 -8.307 22.392 1.00 94.44 265 PRO A O 1
ATOM 2104 N N . THR A 1 266 ? 2.859 -8.133 23.762 1.00 93.50 266 THR A N 1
ATOM 2105 C CA . THR A 1 266 ? 2.557 -6.771 24.220 1.00 93.50 266 THR A CA 1
ATOM 2106 C C . THR A 1 266 ? 2.400 -5.793 23.060 1.00 93.50 266 THR A C 1
ATOM 2108 O O . THR A 1 266 ? 1.529 -4.936 23.101 1.00 93.50 266 THR A O 1
ATOM 2111 N N . ILE A 1 267 ? 3.194 -5.938 21.999 1.00 95.06 267 ILE A N 1
ATOM 2112 C CA . ILE A 1 267 ? 3.152 -5.044 20.838 1.00 95.06 267 ILE A CA 1
ATOM 2113 C C . ILE A 1 267 ? 1.977 -5.404 19.941 1.00 95.06 267 ILE A C 1
ATOM 2115 O O . ILE A 1 267 ? 1.230 -4.522 19.528 1.00 95.06 267 ILE A O 1
ATOM 2119 N N . THR A 1 268 ? 1.786 -6.696 19.654 1.00 96.25 268 THR A N 1
ATOM 2120 C CA . THR A 1 268 ? 0.683 -7.133 18.789 1.00 96.25 268 THR A CA 1
ATOM 2121 C C . THR A 1 268 ? -0.671 -6.782 19.388 1.00 96.25 268 THR A C 1
ATOM 2123 O O . THR A 1 268 ? -1.562 -6.335 18.670 1.00 96.25 268 THR A O 1
ATOM 2126 N N . ASP A 1 269 ? -0.818 -6.941 20.700 1.00 95.38 269 ASP A N 1
ATOM 2127 C CA . ASP A 1 269 ? -2.070 -6.653 21.389 1.00 95.38 269 ASP A CA 1
ATOM 2128 C C . ASP A 1 269 ? -2.294 -5.146 21.492 1.00 95.38 269 ASP A C 1
ATOM 2130 O O . ASP A 1 269 ? -3.396 -4.674 21.220 1.00 95.38 269 ASP A O 1
ATOM 2134 N N . GLN A 1 270 ? -1.246 -4.368 21.777 1.00 95.25 270 GLN A N 1
ATOM 2135 C CA . GLN A 1 270 ? -1.359 -2.915 21.863 1.00 95.25 270 GLN A CA 1
ATOM 2136 C C . GLN A 1 270 ? -1.740 -2.272 20.521 1.00 95.25 270 GLN A C 1
ATOM 2138 O O . GLN A 1 270 ? -2.602 -1.394 20.496 1.00 95.25 270 GLN A O 1
ATOM 2143 N N . VAL A 1 271 ? -1.165 -2.735 19.404 1.00 95.44 271 VAL A N 1
ATOM 2144 C CA . VAL A 1 271 ? -1.515 -2.239 18.059 1.00 95.44 271 VAL A CA 1
ATOM 2145 C C . VAL A 1 271 ? -2.978 -2.548 17.721 1.00 95.44 271 VAL A C 1
ATOM 2147 O O . VAL A 1 271 ? -3.683 -1.675 17.219 1.00 95.44 271 VAL A O 1
ATOM 2150 N N . ARG A 1 272 ? -3.474 -3.745 18.066 1.00 95.56 272 ARG A N 1
ATOM 2151 C CA . ARG A 1 272 ? -4.899 -4.095 17.904 1.00 95.56 272 ARG A CA 1
ATOM 2152 C C . ARG A 1 272 ? -5.811 -3.252 18.789 1.00 95.56 272 ARG A C 1
ATOM 2154 O O . ARG A 1 272 ? -6.863 -2.812 18.340 1.00 95.56 272 ARG A O 1
ATOM 2161 N N . LEU A 1 273 ? -5.420 -3.007 20.040 1.00 93.94 273 LEU A N 1
ATOM 2162 C CA . LEU A 1 273 ? -6.191 -2.159 20.951 1.00 93.94 273 LEU A CA 1
ATOM 2163 C C . LEU A 1 273 ? -6.305 -0.728 20.416 1.00 93.94 273 LEU A C 1
ATOM 2165 O O . LEU A 1 273 ? -7.397 -0.167 20.435 1.00 93.94 273 LEU A O 1
ATOM 2169 N N . TRP A 1 274 ? -5.219 -0.162 19.884 1.00 93.56 274 TRP A N 1
ATOM 2170 C CA . TRP A 1 274 ? -5.247 1.167 19.270 1.00 93.56 274 TRP A CA 1
ATOM 2171 C C . TRP A 1 274 ? -6.132 1.241 18.020 1.00 93.56 274 TRP A C 1
ATOM 2173 O O . TRP A 1 274 ? -6.729 2.288 17.775 1.00 93.56 274 TRP A O 1
ATOM 2183 N N . GLU A 1 275 ? -6.284 0.148 17.268 1.00 91.88 275 GLU A N 1
ATOM 2184 C CA . GLU A 1 275 ? -7.267 0.065 16.180 1.00 91.88 275 GLU A CA 1
ATOM 2185 C C . GLU A 1 275 ? -8.705 0.024 16.695 1.00 91.88 275 GLU A C 1
ATOM 2187 O O . GLU A 1 275 ? -9.542 0.813 16.253 1.00 91.88 275 GLU A O 1
ATOM 2192 N N . LEU A 1 276 ? -8.979 -0.806 17.704 1.00 89.38 276 LEU A N 1
ATOM 2193 C CA . LEU A 1 276 ? -10.299 -0.895 18.334 1.00 89.38 276 LEU A CA 1
ATOM 2194 C C . LEU A 1 276 ? -10.750 0.429 18.969 1.00 89.38 276 LEU A C 1
ATOM 2196 O O . LEU A 1 276 ? -11.949 0.667 19.118 1.00 89.38 276 LEU A O 1
ATOM 2200 N N . GLU A 1 277 ? -9.818 1.318 19.324 1.00 85.00 277 GLU A N 1
ATOM 2201 C CA . GLU A 1 277 ? -10.152 2.660 19.798 1.00 85.00 277 GLU A CA 1
ATOM 2202 C C . GLU A 1 277 ? -10.853 3.532 18.741 1.00 85.00 277 GLU A C 1
ATOM 2204 O O . GLU A 1 277 ? -11.626 4.418 19.122 1.00 85.00 277 GLU A O 1
ATOM 2209 N N . LYS A 1 278 ? -10.638 3.279 17.441 1.00 73.75 278 LYS A N 1
ATOM 2210 C CA . LYS A 1 278 ? -11.366 3.949 16.349 1.00 73.75 278 LYS A CA 1
ATOM 2211 C C . LYS A 1 278 ? -12.801 3.429 16.234 1.00 73.75 278 LYS A C 1
ATOM 2213 O O . LYS A 1 278 ? -13.728 4.217 16.055 1.00 73.75 278 LYS A O 1
ATOM 2218 N N . ASP A 1 279 ? -12.999 2.130 16.444 1.00 68.56 279 ASP A N 1
ATOM 2219 C CA . ASP A 1 279 ? -14.297 1.450 16.311 1.00 68.56 279 ASP A CA 1
ATOM 2220 C C . ASP A 1 279 ? -15.175 1.528 17.578 1.00 68.56 279 ASP A C 1
ATOM 2222 O O . ASP A 1 279 ? -16.132 0.767 17.750 1.00 68.56 279 ASP A O 1
ATOM 2226 N N . ARG A 1 280 ? -14.892 2.475 18.485 1.00 71.81 280 ARG A N 1
ATOM 2227 C CA . ARG A 1 280 ? -15.642 2.640 19.746 1.00 71.81 280 ARG A CA 1
ATOM 2228 C C . ARG A 1 280 ? -17.087 3.086 19.550 1.00 71.81 280 ARG A C 1
ATOM 2230 O O . ARG A 1 280 ? -17.901 2.902 20.455 1.00 71.81 280 ARG A O 1
ATOM 2237 N N . LEU A 1 281 ? -17.404 3.701 18.412 1.00 73.81 281 LEU A N 1
ATOM 2238 C CA . LEU A 1 281 ? -18.730 4.237 18.117 1.00 73.81 281 LEU A CA 1
ATOM 2239 C C . LEU A 1 281 ? -19.380 3.443 16.985 1.00 73.81 281 LEU A C 1
ATOM 2241 O O . LEU A 1 281 ? -18.902 3.437 15.855 1.00 73.81 281 LEU A O 1
ATOM 2245 N N . ARG A 1 282 ? -20.520 2.813 17.284 1.00 75.50 282 ARG A N 1
ATOM 2246 C CA . ARG A 1 282 ? -21.416 2.252 16.269 1.00 75.50 282 ARG A CA 1
ATOM 2247 C C . ARG A 1 282 ? -22.562 3.224 16.033 1.00 75.50 282 ARG A C 1
ATOM 2249 O O . ARG A 1 282 ? -23.454 3.350 16.871 1.00 75.50 282 ARG A O 1
ATOM 2256 N N . PHE A 1 283 ? -22.542 3.906 14.894 1.00 79.69 283 PHE A N 1
ATOM 2257 C CA . PHE A 1 283 ? -23.629 4.793 14.497 1.00 79.69 283 PHE A CA 1
ATOM 2258 C C . PHE A 1 283 ? -24.829 3.959 14.055 1.00 79.69 283 PHE A C 1
ATOM 2260 O O . PHE A 1 283 ? -24.756 3.207 13.089 1.00 79.69 283 PHE A O 1
ATOM 2267 N N . SER A 1 284 ? -25.923 4.069 14.804 1.00 86.62 284 SER A N 1
ATOM 2268 C CA . SER A 1 284 ? -27.183 3.387 14.516 1.00 86.62 284 SER A CA 1
ATOM 2269 C C . SER A 1 284 ? -28.281 4.440 14.502 1.00 86.62 284 SER A C 1
ATOM 2271 O O . SER A 1 284 ? -28.646 4.963 15.556 1.00 86.62 284 SER A O 1
ATOM 2273 N N . GLU A 1 285 ? -28.781 4.796 13.321 1.00 89.81 285 GLU A N 1
ATOM 2274 C CA . GLU A 1 285 ? -29.935 5.689 13.228 1.00 89.81 285 GLU A CA 1
ATOM 2275 C C . GLU A 1 285 ? -31.192 4.981 13.742 1.00 89.81 285 GLU A C 1
ATOM 2277 O O . GLU A 1 285 ? -31.412 3.795 13.486 1.00 89.81 285 GLU A O 1
ATOM 2282 N N . GLY A 1 286 ? -32.040 5.707 14.469 1.00 94.50 286 GLY A N 1
ATOM 2283 C CA . GLY A 1 286 ? -33.237 5.124 15.053 1.00 94.50 286 GLY A CA 1
ATOM 2284 C C . GLY A 1 286 ? -34.215 6.151 15.596 1.00 94.50 286 GLY A C 1
ATOM 2285 O O . GLY A 1 286 ? -33.860 7.283 15.919 1.00 94.50 286 GLY A O 1
ATOM 2286 N N . VAL A 1 287 ? -35.471 5.729 15.707 1.00 95.50 287 VAL A N 1
ATOM 2287 C CA . VAL A 1 287 ? -36.547 6.492 16.334 1.00 95.50 287 VAL A CA 1
ATOM 2288 C C . VAL A 1 287 ? -36.733 6.000 17.761 1.00 95.50 287 VAL A C 1
ATOM 2290 O O . VAL A 1 287 ? -36.985 4.816 17.998 1.00 95.50 287 VAL A O 1
ATOM 2293 N N . LEU A 1 288 ? -36.616 6.928 18.708 1.00 96.25 288 LEU A N 1
ATOM 2294 C CA . LEU A 1 288 ? -36.796 6.678 20.131 1.00 96.25 288 LEU A CA 1
ATOM 2295 C C . LEU A 1 288 ? -38.282 6.724 20.500 1.00 96.25 288 LEU A C 1
ATOM 2297 O O . LEU A 1 288 ? -38.940 7.747 20.318 1.00 96.25 288 LEU A O 1
ATOM 2301 N N . TYR A 1 289 ? -38.780 5.647 21.099 1.00 94.00 289 TYR A N 1
ATOM 2302 C CA . TYR A 1 289 ? -40.062 5.627 21.794 1.00 94.00 289 TYR A CA 1
ATOM 2303 C C . TYR A 1 289 ? -39.800 5.622 23.298 1.00 94.00 289 TYR A C 1
ATOM 2305 O O . TYR A 1 289 ? -39.086 4.761 23.822 1.00 94.00 289 TYR A O 1
ATOM 2313 N N . ASN A 1 290 ? -40.370 6.598 23.994 1.00 93.31 290 ASN A N 1
ATOM 2314 C CA . ASN A 1 290 ? -40.272 6.765 25.437 1.00 93.31 290 ASN A CA 1
ATOM 2315 C C . ASN A 1 290 ? -41.638 7.192 26.008 1.00 93.31 290 ASN A C 1
ATOM 2317 O O . ASN A 1 290 ? -42.610 7.325 25.267 1.00 93.31 290 ASN A O 1
ATOM 2321 N N . GLN A 1 291 ? -41.709 7.385 27.330 1.00 91.75 291 GLN A N 1
ATOM 2322 C CA . GLN A 1 291 ? -42.911 7.880 28.024 1.00 91.75 291 GLN A CA 1
ATOM 2323 C C . GLN A 1 291 ? -44.161 6.997 27.838 1.00 91.75 291 GLN A C 1
ATOM 2325 O O . GLN A 1 291 ? -45.285 7.489 27.763 1.00 91.75 291 GLN A O 1
ATOM 2330 N N . PHE A 1 292 ? -43.984 5.675 27.807 1.00 90.75 292 PHE A N 1
ATOM 2331 C CA . PHE A 1 292 ? -45.114 4.747 27.831 1.00 90.75 292 PHE A CA 1
ATOM 2332 C C . PHE A 1 292 ? -45.895 4.886 29.146 1.00 90.75 292 PHE A C 1
ATOM 2334 O O . PHE A 1 292 ? -45.305 4.835 30.233 1.00 90.75 292 PHE A O 1
ATOM 2341 N N . LEU A 1 293 ? -47.217 5.041 29.019 1.00 88.38 293 LEU A N 1
ATOM 2342 C CA . LEU A 1 293 ? -48.168 5.183 30.128 1.00 88.38 293 LEU A CA 1
ATOM 2343 C C . LEU A 1 293 ? -48.303 3.886 30.940 1.00 88.38 293 LEU A C 1
ATOM 2345 O O . LEU A 1 293 ? -48.455 3.939 32.156 1.00 88.38 293 LEU A O 1
ATOM 2349 N N . SER A 1 294 ? -48.205 2.732 30.273 1.00 90.50 294 SER A N 1
ATOM 2350 C CA . SER A 1 294 ? -48.320 1.401 30.870 1.00 90.50 294 SER A CA 1
ATOM 2351 C C . SER A 1 294 ? -47.140 0.509 30.483 1.00 90.50 294 SER A C 1
ATOM 2353 O O . SER A 1 294 ? -46.579 0.622 29.391 1.00 90.50 294 SER A O 1
ATOM 2355 N N . GLN A 1 295 ? -46.777 -0.404 31.386 1.00 90.88 295 GLN A N 1
ATOM 2356 C CA . GLN A 1 295 ? -45.794 -1.457 31.127 1.00 90.88 295 GLN A CA 1
ATOM 2357 C C . GLN A 1 295 ? -46.286 -2.433 30.048 1.00 90.88 295 GLN A C 1
ATOM 2359 O O . GLN A 1 295 ? -45.512 -2.847 29.190 1.00 90.88 295 GLN A O 1
ATOM 2364 N N . VAL A 1 296 ? -47.585 -2.740 30.056 1.00 92.94 296 VAL A N 1
ATOM 2365 C CA . VAL A 1 296 ? -48.212 -3.669 29.105 1.00 92.94 296 VAL A CA 1
ATOM 2366 C C . VAL A 1 296 ? -48.160 -3.102 27.684 1.00 92.94 296 VAL A C 1
ATOM 2368 O O . VAL A 1 296 ? -47.793 -3.806 26.746 1.00 92.94 296 VAL A O 1
ATOM 2371 N N . ASP A 1 297 ? -48.435 -1.803 27.535 1.00 91.50 297 ASP A N 1
ATOM 2372 C CA . ASP A 1 297 ? -48.372 -1.101 26.248 1.00 91.50 297 ASP A CA 1
ATOM 2373 C C . ASP A 1 297 ? -46.956 -1.106 25.668 1.00 91.50 297 ASP A C 1
ATOM 2375 O O . ASP A 1 297 ? -46.764 -1.308 24.467 1.00 91.50 297 ASP A O 1
ATOM 2379 N N . PHE A 1 298 ? -45.956 -0.897 26.531 1.00 94.19 298 PHE A N 1
ATOM 2380 C CA . PHE A 1 298 ? -44.550 -0.990 26.157 1.00 94.19 298 PHE A CA 1
ATOM 2381 C C . PHE A 1 298 ? -44.202 -2.399 25.671 1.00 94.19 298 PHE A C 1
ATOM 2383 O O . PHE A 1 298 ? -43.644 -2.548 24.587 1.00 94.19 298 PHE A O 1
ATOM 2390 N N . GLU A 1 299 ? -44.548 -3.433 26.439 1.00 94.56 299 GLU A N 1
ATOM 2391 C CA . GLU A 1 299 ? -44.238 -4.824 26.098 1.00 94.56 299 GLU A CA 1
ATOM 2392 C C . GLU A 1 299 ? -44.895 -5.259 24.790 1.00 94.56 299 GLU A C 1
ATOM 2394 O O . GLU A 1 299 ? -44.245 -5.912 23.972 1.00 94.56 299 GLU A O 1
ATOM 2399 N N . LEU A 1 300 ? -46.137 -4.837 24.554 1.00 94.06 300 LEU A N 1
ATOM 2400 C CA . LEU A 1 300 ? -46.867 -5.086 23.318 1.00 94.06 300 LEU A CA 1
ATOM 2401 C C . LEU A 1 300 ? -46.157 -4.471 22.101 1.00 94.06 300 LEU A C 1
ATOM 2403 O O . LEU A 1 300 ? -45.880 -5.171 21.125 1.00 94.06 300 LEU A O 1
ATOM 2407 N N . LEU A 1 301 ? -45.841 -3.172 22.157 1.00 94.00 301 LEU A N 1
ATOM 2408 C CA . LEU A 1 301 ? -45.168 -2.458 21.064 1.00 94.00 301 LEU A CA 1
ATOM 2409 C C . LEU A 1 301 ? -43.752 -2.990 20.813 1.00 94.00 301 LEU A C 1
ATOM 2411 O O . LEU A 1 301 ? -43.331 -3.133 19.664 1.00 94.00 301 LEU A O 1
ATOM 2415 N N . ARG A 1 302 ? -43.037 -3.322 21.889 1.00 95.38 302 ARG A N 1
ATOM 2416 C CA . ARG A 1 302 ? -41.707 -3.934 21.875 1.00 95.38 302 ARG A CA 1
ATOM 2417 C C . ARG A 1 302 ? -41.721 -5.311 21.219 1.00 95.38 302 ARG A C 1
ATOM 2419 O O . ARG A 1 302 ? -40.867 -5.582 20.382 1.00 95.38 302 ARG A O 1
ATOM 2426 N N . ASN A 1 303 ? -42.679 -6.168 21.579 1.00 95.75 303 ASN A N 1
ATOM 2427 C CA . ASN A 1 303 ? -42.820 -7.499 20.987 1.00 95.75 303 ASN A CA 1
ATOM 2428 C C . ASN A 1 303 ? -43.151 -7.389 19.498 1.00 95.75 303 ASN A C 1
ATOM 2430 O O . ASN A 1 303 ? -42.451 -7.979 18.688 1.00 95.75 303 ASN A O 1
ATOM 2434 N N . TYR A 1 304 ? -44.096 -6.522 19.127 1.00 95.12 304 TYR A N 1
ATOM 2435 C CA . TYR A 1 304 ? -44.418 -6.272 17.722 1.00 95.12 304 TYR A CA 1
ATOM 2436 C C . TYR A 1 304 ? -43.206 -5.772 16.912 1.00 95.12 304 TYR A C 1
ATOM 2438 O O . TYR A 1 304 ? -42.946 -6.251 15.810 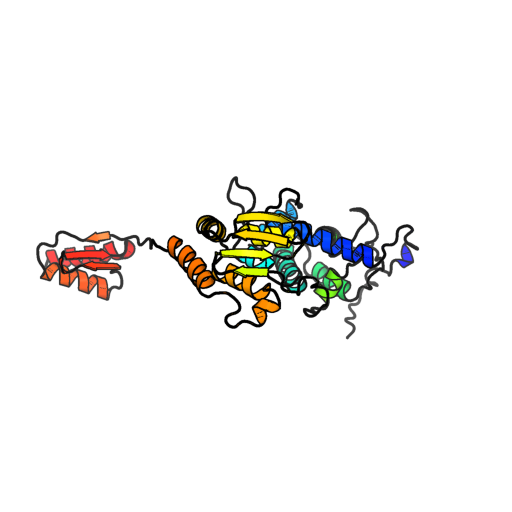1.00 95.12 304 TYR A O 1
ATOM 2446 N N . ALA A 1 305 ? -42.420 -4.837 17.460 1.00 95.44 305 ALA A N 1
ATOM 2447 C CA . ALA A 1 305 ? -41.200 -4.352 16.812 1.00 95.44 305 ALA A CA 1
ATOM 2448 C C . ALA A 1 305 ? -40.095 -5.422 16.727 1.00 95.44 305 ALA A C 1
ATOM 2450 O O . ALA A 1 305 ? -39.315 -5.411 15.771 1.00 95.44 305 ALA A O 1
ATOM 2451 N N . ARG A 1 306 ? -40.020 -6.337 17.706 1.00 96.38 306 ARG A N 1
ATOM 2452 C CA . ARG A 1 306 ? -39.116 -7.496 17.674 1.00 96.38 306 ARG A CA 1
ATOM 2453 C C . ARG A 1 306 ? -39.535 -8.486 16.590 1.00 96.38 306 ARG A C 1
ATOM 2455 O O . ARG A 1 306 ? -38.679 -8.906 15.821 1.00 96.38 306 ARG A O 1
ATOM 2462 N N . ASP A 1 307 ? -40.822 -8.805 16.503 1.00 96.25 307 ASP A N 1
ATOM 2463 C CA . ASP A 1 307 ? -41.363 -9.771 15.540 1.00 96.25 307 ASP A CA 1
ATOM 2464 C C . ASP A 1 307 ? -41.202 -9.280 14.094 1.00 96.25 307 ASP A C 1
ATOM 2466 O O . ASP A 1 307 ? -40.927 -10.062 13.189 1.00 96.25 307 ASP A O 1
ATOM 2470 N N . LEU A 1 308 ? -41.294 -7.964 13.883 1.00 94.19 308 LEU A N 1
ATOM 2471 C CA . LEU A 1 308 ? -40.996 -7.314 12.605 1.00 94.19 308 LEU A CA 1
ATOM 2472 C C . LEU A 1 308 ? -39.492 -7.189 12.295 1.00 94.19 308 LEU A C 1
ATOM 2474 O O . LEU A 1 308 ? -39.139 -6.768 11.196 1.00 94.19 308 LEU A O 1
ATOM 2478 N N . GLY A 1 309 ? -38.601 -7.486 13.247 1.00 95.50 309 GLY A N 1
ATOM 2479 C CA . GLY A 1 309 ? -37.150 -7.350 13.069 1.00 95.50 309 GLY A CA 1
ATOM 2480 C C . GLY A 1 309 ? -36.649 -5.904 12.966 1.00 95.50 309 GLY A C 1
ATOM 2481 O O . GLY A 1 309 ? -35.564 -5.665 12.444 1.00 95.50 309 GLY A O 1
ATOM 2482 N N . VAL A 1 310 ? -37.425 -4.925 13.444 1.00 96.31 310 VAL A N 1
ATOM 2483 C CA . VAL A 1 310 ? -37.100 -3.486 13.343 1.00 96.31 310 VAL A CA 1
ATOM 2484 C C . VAL A 1 310 ? -36.596 -2.881 14.658 1.00 96.31 310 VAL A C 1
ATOM 2486 O O . VAL A 1 310 ? -36.196 -1.718 14.692 1.00 96.31 310 VAL A O 1
ATOM 2489 N N . LEU A 1 311 ? -36.617 -3.645 15.752 1.00 95.94 311 LEU A N 1
ATOM 2490 C CA . LEU A 1 311 ? -36.129 -3.232 17.069 1.00 95.94 311 LEU A CA 1
ATOM 2491 C C . LEU A 1 311 ? -34.590 -3.188 17.108 1.00 95.94 311 LEU A C 1
ATOM 2493 O O . LEU A 1 311 ? -33.935 -4.201 16.887 1.00 95.94 311 LEU A O 1
ATOM 2497 N N . VAL A 1 312 ? -34.023 -2.028 17.449 1.00 95.00 312 VAL A N 1
ATOM 2498 C CA . VAL A 1 312 ? -32.566 -1.798 17.538 1.00 95.00 312 VAL A CA 1
ATOM 2499 C C . VAL A 1 312 ? -32.069 -1.894 18.981 1.00 95.00 312 VAL A C 1
ATOM 2501 O O . VAL A 1 312 ? -31.008 -2.451 19.245 1.00 95.00 312 VAL A O 1
ATOM 2504 N N . PHE A 1 313 ? -32.829 -1.347 19.931 1.00 95.56 313 PHE A N 1
ATOM 2505 C CA . PHE A 1 313 ? -32.469 -1.334 21.349 1.00 95.56 313 PHE A CA 1
ATOM 2506 C C . PHE A 1 313 ? -33.724 -1.315 22.222 1.00 95.56 313 PHE A C 1
ATOM 2508 O O . PHE A 1 313 ? -34.731 -0.711 21.855 1.00 95.56 313 PHE A O 1
ATOM 2515 N N . GLU A 1 314 ? -33.655 -1.919 23.407 1.00 95.19 314 GLU A N 1
ATOM 2516 C CA . GLU A 1 314 ? -34.713 -1.854 24.413 1.00 95.19 314 GLU A CA 1
ATOM 2517 C C . GLU A 1 314 ? -34.152 -1.690 25.829 1.00 95.19 314 GLU A C 1
ATOM 2519 O O . GLU A 1 314 ? -33.100 -2.221 26.175 1.00 95.19 314 GLU A O 1
ATOM 2524 N N . ASN A 1 315 ? -34.889 -0.968 26.669 1.00 95.50 315 ASN A N 1
ATOM 2525 C CA . ASN A 1 315 ? -34.656 -0.858 28.100 1.00 95.50 315 ASN A CA 1
ATOM 2526 C C . ASN A 1 315 ? -36.004 -0.963 28.834 1.00 95.50 315 ASN A C 1
ATOM 2528 O O . ASN A 1 315 ? -36.698 0.050 28.988 1.00 95.50 315 ASN A O 1
ATOM 2532 N N . PRO A 1 316 ? -36.377 -2.171 29.301 1.00 93.94 316 PRO A N 1
ATOM 2533 C CA . PRO A 1 316 ? -37.632 -2.391 30.014 1.00 93.94 316 PRO A CA 1
ATOM 2534 C C . PRO A 1 316 ? -37.751 -1.593 31.316 1.00 93.94 316 PRO A C 1
ATOM 2536 O O . PRO A 1 316 ? -38.821 -1.069 31.605 1.00 93.94 316 PRO A O 1
ATOM 2539 N N . ALA A 1 317 ? -36.652 -1.417 32.061 1.00 93.19 317 ALA A N 1
ATOM 2540 C CA . ALA A 1 317 ? -36.656 -0.695 33.338 1.00 93.19 317 ALA A CA 1
ATOM 2541 C C . ALA A 1 317 ? -37.063 0.779 33.181 1.00 93.19 317 ALA A C 1
ATOM 2543 O O . ALA A 1 317 ? -37.714 1.351 34.053 1.00 93.19 317 ALA A O 1
ATOM 2544 N N . ARG A 1 318 ? -36.702 1.395 32.049 1.00 93.12 318 ARG A N 1
ATOM 2545 C CA . ARG A 1 318 ? -37.069 2.781 31.723 1.00 93.12 318 ARG A CA 1
ATOM 2546 C C . ARG A 1 318 ? -38.247 2.890 30.755 1.00 93.12 318 ARG A C 1
ATOM 2548 O O . ARG A 1 318 ? -38.637 4.013 30.444 1.00 93.12 318 ARG A O 1
ATOM 2555 N N . ARG A 1 319 ? -38.796 1.764 30.279 1.00 94.62 319 ARG A N 1
ATOM 2556 C CA . ARG A 1 319 ? -39.784 1.696 29.187 1.00 94.62 319 ARG A CA 1
ATOM 2557 C C . ARG A 1 319 ? -39.337 2.518 27.977 1.00 94.62 319 ARG A C 1
ATOM 2559 O O . ARG A 1 319 ? -40.000 3.463 27.559 1.00 94.62 319 ARG A O 1
ATOM 2566 N N . VAL A 1 320 ? -38.154 2.204 27.462 1.00 95.94 320 VAL A N 1
ATOM 2567 C CA . VAL A 1 320 ? -37.584 2.869 26.286 1.00 95.94 320 VAL A CA 1
ATOM 2568 C C . VAL A 1 320 ? -37.272 1.825 25.228 1.00 95.94 320 VAL A C 1
ATOM 2570 O O . VAL A 1 320 ? -36.744 0.763 25.546 1.00 95.94 320 VAL A O 1
ATOM 2573 N N . MET A 1 321 ? -37.573 2.126 23.969 1.00 96.06 321 MET A N 1
ATOM 2574 C CA . MET A 1 321 ? -37.166 1.307 22.828 1.00 96.06 321 MET A CA 1
ATOM 2575 C C . MET A 1 321 ? -36.734 2.192 21.662 1.00 96.06 321 MET A C 1
ATOM 2577 O O . MET A 1 321 ? -37.259 3.289 21.474 1.00 96.06 321 MET A O 1
ATOM 2581 N N . VAL A 1 322 ? -35.774 1.712 20.880 1.00 97.06 322 VAL A N 1
ATOM 2582 C CA . VAL A 1 322 ? -35.308 2.344 19.645 1.00 97.06 322 VAL A CA 1
ATOM 2583 C C . VAL A 1 322 ? -35.622 1.405 18.495 1.00 97.06 322 VAL A C 1
ATOM 2585 O O . VAL A 1 322 ? -35.319 0.214 18.561 1.00 97.06 322 VAL A O 1
ATOM 2588 N N . VAL A 1 323 ? -36.232 1.941 17.447 1.00 97.00 323 VAL A N 1
ATOM 2589 C CA . VAL A 1 323 ? -36.631 1.201 16.243 1.00 97.00 323 VAL A CA 1
ATOM 2590 C C . VAL A 1 323 ? -35.941 1.823 15.036 1.00 97.00 323 VAL A C 1
ATOM 2592 O O . VAL A 1 323 ? -35.647 3.018 15.053 1.00 97.00 323 VAL A O 1
ATOM 2595 N N . THR A 1 324 ? -35.696 1.054 13.980 1.00 96.06 324 THR A N 1
ATOM 2596 C CA . THR A 1 324 ? -35.152 1.596 12.729 1.00 96.06 324 THR A CA 1
ATOM 2597 C C . THR A 1 324 ? -36.070 2.683 12.138 1.00 96.06 324 THR A C 1
ATOM 2599 O O . THR A 1 324 ? -37.297 2.596 12.269 1.00 96.06 324 THR A O 1
ATOM 2602 N N . PRO A 1 325 ? -35.523 3.703 11.445 1.00 94.62 325 PRO A N 1
ATOM 2603 C CA . PRO A 1 325 ? -36.334 4.735 10.794 1.00 94.62 325 PRO A CA 1
ATOM 2604 C C . PRO A 1 325 ? -37.306 4.155 9.760 1.00 94.62 325 PRO A C 1
ATOM 2606 O O . PRO A 1 325 ? -38.455 4.584 9.686 1.00 94.62 325 PRO A O 1
ATOM 2609 N N . ALA A 1 326 ? -36.874 3.125 9.024 1.00 94.19 326 ALA A N 1
ATOM 2610 C CA . ALA A 1 326 ? -37.704 2.414 8.055 1.00 94.19 326 ALA A CA 1
ATOM 2611 C C . ALA A 1 326 ? -38.906 1.708 8.712 1.00 94.19 326 ALA A C 1
ATOM 2613 O O . ALA A 1 326 ? -40.011 1.769 8.184 1.00 94.19 326 ALA A O 1
ATOM 2614 N N . GLY A 1 327 ? -38.714 1.099 9.889 1.00 92.50 327 GLY A N 1
ATOM 2615 C CA . GLY A 1 327 ? -39.773 0.405 10.631 1.00 92.50 327 GLY A CA 1
ATOM 2616 C C . GLY A 1 327 ? -40.705 1.317 11.435 1.00 92.50 327 GLY A C 1
ATOM 2617 O O . GLY A 1 327 ? -41.712 0.854 11.977 1.00 92.50 327 GLY A O 1
ATOM 2618 N N . HIS A 1 328 ? -40.406 2.618 11.541 1.00 95.06 328 HIS A N 1
ATOM 2619 C CA . HIS A 1 328 ? -41.200 3.560 12.336 1.00 95.06 328 HIS A CA 1
ATOM 2620 C C . HIS A 1 328 ? -42.661 3.647 11.871 1.00 95.06 328 HIS A C 1
ATOM 2622 O O . HIS A 1 328 ? -43.576 3.698 12.698 1.00 95.06 328 HIS A O 1
ATOM 2628 N N . SER A 1 329 ? -42.891 3.662 10.558 1.00 94.44 329 SER A N 1
ATOM 2629 C CA . SER A 1 329 ? -44.224 3.771 9.955 1.00 94.44 329 SER A CA 1
ATOM 2630 C C . SER A 1 329 ? -45.143 2.620 10.377 1.00 94.44 329 SER A C 1
ATOM 2632 O O . SER A 1 329 ? -46.280 2.865 10.794 1.00 94.44 329 SER A O 1
ATOM 2634 N N . ASP A 1 330 ? -44.643 1.386 10.340 1.00 93.69 330 ASP A N 1
ATOM 2635 C CA . ASP A 1 330 ? -45.407 0.174 10.645 1.00 93.69 330 ASP A CA 1
ATOM 2636 C C . ASP A 1 330 ? -45.729 0.054 12.132 1.00 93.69 330 ASP A C 1
ATOM 2638 O O . ASP A 1 330 ? -46.873 -0.226 12.509 1.00 93.69 330 ASP A O 1
ATOM 2642 N N . VAL A 1 331 ? -44.747 0.354 12.984 1.00 93.12 331 VAL A N 1
ATOM 2643 C CA . VAL A 1 331 ? -44.903 0.383 14.444 1.00 93.12 331 VAL A CA 1
ATOM 2644 C C . VAL A 1 331 ? -45.916 1.459 14.859 1.00 93.12 331 VAL A C 1
ATOM 2646 O O . VAL A 1 331 ? -46.837 1.196 15.637 1.00 93.12 331 VAL A O 1
ATOM 2649 N N . LYS A 1 332 ? -45.843 2.654 14.259 1.00 93.19 332 LYS A N 1
ATOM 2650 C CA . LYS A 1 332 ? -46.814 3.738 14.482 1.00 93.19 332 LYS A CA 1
ATOM 2651 C C . LYS A 1 332 ? -48.219 3.367 14.008 1.00 93.19 332 LYS A C 1
ATOM 2653 O O . LYS A 1 332 ? -49.204 3.695 14.676 1.00 93.19 332 LYS A O 1
ATOM 2658 N N . ARG A 1 333 ? -48.337 2.694 12.859 1.00 93.25 333 ARG A N 1
ATOM 2659 C CA . ARG A 1 333 ? -49.624 2.242 12.310 1.00 93.25 333 ARG A CA 1
ATOM 2660 C C . ARG A 1 333 ? -50.261 1.165 13.183 1.00 93.25 333 ARG A C 1
ATOM 2662 O O . ARG A 1 333 ? -51.475 1.180 13.369 1.00 93.25 333 ARG A O 1
ATOM 2669 N N . PHE A 1 334 ? -49.468 0.246 13.727 1.00 92.69 334 PHE A N 1
ATOM 2670 C CA . PHE A 1 334 ? -49.933 -0.748 14.693 1.00 92.69 334 PHE A CA 1
ATOM 2671 C C . PHE A 1 334 ? -50.476 -0.092 15.967 1.00 92.69 334 PHE A C 1
ATOM 2673 O O . PHE A 1 334 ? -51.618 -0.355 16.339 1.00 92.69 334 PHE A O 1
ATOM 2680 N N . TRP A 1 335 ? -49.728 0.847 16.552 1.00 90.69 335 TRP A N 1
ATOM 2681 C CA . TRP A 1 335 ? -50.164 1.556 17.758 1.00 90.69 335 TRP A CA 1
ATOM 2682 C C . TRP A 1 335 ? -51.476 2.328 17.565 1.00 90.69 335 TRP A C 1
ATOM 2684 O O . TRP A 1 335 ? -52.376 2.259 18.399 1.00 90.69 335 TRP A O 1
ATOM 2694 N N . LYS A 1 336 ? -51.633 3.026 16.431 1.00 90.94 336 LYS A N 1
ATOM 2695 C CA . LYS A 1 336 ? -52.884 3.739 16.116 1.00 90.94 336 LYS A CA 1
ATOM 2696 C C . LYS A 1 336 ? -54.088 2.806 15.959 1.00 90.94 336 LYS A C 1
ATOM 2698 O O . LYS A 1 336 ? -55.188 3.204 16.316 1.00 90.94 336 LYS A O 1
ATOM 2703 N N . ARG A 1 337 ? -53.892 1.593 15.428 1.00 89.31 337 ARG A N 1
ATOM 2704 C CA . ARG A 1 337 ? -54.964 0.589 15.305 1.00 89.31 337 ARG A CA 1
ATOM 2705 C C . ARG A 1 337 ? -55.401 0.066 16.672 1.00 89.31 337 ARG A C 1
ATOM 2707 O O . ARG A 1 337 ? -56.593 -0.017 16.916 1.00 89.31 337 ARG A O 1
ATOM 2714 N N . GLN A 1 338 ? -54.445 -0.207 17.558 1.00 81.69 338 GLN A N 1
ATOM 2715 C CA . GLN A 1 338 ? -54.699 -0.642 18.937 1.00 81.69 338 GLN A CA 1
ATOM 2716 C C . GLN A 1 338 ? -55.455 0.406 19.764 1.00 81.69 338 GLN A C 1
ATOM 2718 O O . GLN A 1 338 ? -56.306 0.044 20.555 1.00 81.69 338 GLN A O 1
ATOM 2723 N N . LYS A 1 339 ? -55.188 1.704 19.557 1.00 72.75 339 LYS A N 1
ATOM 2724 C CA . LYS A 1 339 ? -55.858 2.797 20.290 1.00 72.75 339 LYS A CA 1
ATOM 2725 C C . LYS A 1 339 ? -57.280 3.126 19.809 1.00 72.75 339 LYS A C 1
ATOM 2727 O O . LYS A 1 339 ? -57.968 3.907 20.461 1.00 72.75 339 LYS A O 1
ATOM 2732 N N . HIS A 1 340 ? -57.658 2.642 18.626 1.00 62.53 340 HIS A N 1
ATOM 2733 C CA . HIS A 1 340 ? -58.984 2.834 18.025 1.00 62.53 340 HIS A CA 1
ATOM 2734 C C . HIS A 1 340 ? -59.865 1.582 18.092 1.00 62.53 340 HIS A C 1
ATOM 2736 O O . HIS A 1 340 ? -61.029 1.653 17.701 1.00 62.53 340 HIS A O 1
ATOM 2742 N N . SER A 1 341 ? -59.307 0.466 18.558 1.00 51.09 341 SER A N 1
ATOM 2743 C CA . SER A 1 341 ? -60.053 -0.707 19.005 1.00 51.09 341 SER A CA 1
ATOM 2744 C C . SER A 1 341 ? -60.270 -0.626 20.508 1.00 51.09 341 SER A C 1
ATOM 2746 O O . SER A 1 341 ? -61.185 -1.349 20.957 1.00 51.09 341 SER A O 1
#

InterPro domains:
  IPR004598 Transcription factor TFIIH subunit p52/Tfb2 [PF03849] (19-254)
  IPR004598 Transcription factor TFIIH subunit p52/Tfb2 [PTHR13152] (4-339)
  IPR004598 Transcription factor TFIIH subunit p52/Tfb2 [TIGR00625] (7-340)
  IPR040662 Transcription factor Tfb2, C-terminal domain [PF18307] (269-336)

Radius of gyration: 28.89 Å; chains: 1; bounding box: 87×44×74 Å

Secondary structure (DSSP, 8-state):
-----SSS-SS-BGGGG---TTPPPHHHHHHHHHHHHHHHHHHHTT-TT----HHHHHHHHHTTSEE--TTSPPEE-HHHHHHHHS-HHHHHHHHHHHHHHHHTTTT--HHHHHHHHHHHHTPPTT--EE-TT--HHHHHHHHHHHHTTSEE-SSTT-SEEEE-HHHHHHHHT-TT-TT-GGGS--EEE-TTSEEEE----HHHHHHHHTTSEEEEE-SS-EEEE--HHHHHHHHHTT--HHHHHHHHHHTB-HHHHTSSSSS-HHHHHHHHHHHHTGGG------EEE---S-HHHHHHHHHHHHHTT-EEEEEGGGTEEEE-TTTHHHHHHHHHHHTT-

pLDDT: mean 85.58, std 13.32, range [26.64, 97.69]

Foldseek 3Di:
DDPDDPDDDPWDFCVVVDDDPDFDDQVVLQVLLVVLQLLLLCVQLVPPPRDADPVSLVLCVQLVQWPDDPPDDIYGAQVVLVLLLDDLLSNVLSSVVSVLVCLVVVVADSVLLLVVLLVLLVDDARTKTFPPPDDPSVLVVVVVCCSNSQKDDPDSPDRIIGGHPSSNCNNVVCSPDPPPPQQAQFWDADLQQKIKGQAQDPSVVSSCQQQWAWDDDDNGITITGGDLVSLLNSVVNVHALVSVVVSCQSSHHPVLVVDVVSDDVSNSVVSNVSNVVVVPDDDADWDKDADDPDLVLLVVLQVVQVVVVFWDDDDSVRSMTTGHPVCPVVSVVVSVVVVVD

Sequence (341 aa):
MFFVHRGKAWADDGSLLGPDKHGKDVLSLDKYAESRWEVILQFMVGSPSATVSQDLAQLLIQAGLMKSDAGDAPSISSAGFQFLLLDTASQLWYFMLQYLKTAESRGMNLVEILSFMFQLSFSTLGKDYSVEGMSESLLTFLQHLREFGLVFQRKRKSRRYYPTRLAINLASGISGSTLDSHKQGFIVVETNYRIYAYTDSELQIALIALFSEMLYRFPNLVVAQVTRESVQQAIGNGITAEQIIHFLRTRAHPVMLQQNPVLPPTITDQVRLWELEKDRLRFSEGVLYNQFLSQVDFELLRNYARDLGVLVFENPARRVMVVTPAGHSDVKRFWKRQKHS

Organism: Engystomops pustulosus (NCBI:txid76066)